Protein AF-F8W148-F1 (afdb_monomer_lite)

InterPro domains:
  IPR001148 Alpha carbonic anhydrase domain [PF00194] (61-187)
  IPR001148 Alpha carbonic anhydrase domain [PS51144] (1-187)
  IPR001148 Alpha carbonic anhydrase domain [SM01057] (23-187)
  IPR018338 Carbonic anhydrase, alpha-class, conserved site [PS00162] (92-108)
  IPR023561 Carbonic anhydrase, alpha-class [PTHR18952] (64-187)
  IPR036398 Alpha carbonic anhydrase domain superfamily [G3DSA:3.10.200.10] (20-56)
  IPR036398 Alpha carbonic anhydrase domain superfamily [G3DSA:3.10.200.10] (57-187)
  IPR036398 Alpha carbonic anhydrase domain superfamily [SSF51069] (22-187)

Foldseek 3Di:
DDDDDDDDDDDDDDDPPPPPPDADCPDDCRHLVNCCVVPVVSVDPFAQFDDDPDDKDADDQVDWDADPVRWIWGWGIKDKWADDPDDDCATDRDDDPNDHHGMKMKTKTFTPVDPDLVVLQVDQRGIDIDMAGDHDDPDPDLPLCVQVVVCVVQVVDPPTDDDRDPRDVVSVHDPDPPDDDDDRHHD

Radius of gyration: 21.07 Å; chains: 1; bounding box: 42×56×57 Å

pLDDT: mean 75.91, std 20.53, range [26.34, 97.94]

Secondary structure (DSSP, 8-state):
------------------------SSSSTTSGGGHHHH-GGGGSSS---------PEEPPTT-EEE-TTS-EEEEEEEEEEE--SSS-----SSEETTEEPSEEEEEEEEETTSS-HHHHTTSTTSEEEEEEEE---SSS--HHHHHHHHHHTT--STT------S--SGGGS-S-TTS--------

Organism: Homo sapiens (NCBI:txid9606)

Sequence (187 aa):
MRALVLLLSLFLLGGQAQHVSDWTYSEGALDEAHWPQHYPACGGQRQSPINLQRTKISLPSTMRMTVADGTVYIAQQMHFHWGGASSEISGSEHTVDGIRHVIEIHIVHYNSKYKSYDIAQDAPDGLAVLAAFVEVKNYPENTYYSNFISHLANIKYPGQRTTLTGLDVQDMLPRNLQHYYTYHGSL

Structure (mmCIF, N/CA/C/O backbone):
data_AF-F8W148-F1
#
_entry.id   AF-F8W148-F1
#
loop_
_atom_site.group_PDB
_atom_site.id
_atom_site.type_symbol
_atom_site.label_atom_id
_atom_site.label_alt_id
_atom_site.label_comp_id
_atom_site.label_asym_id
_atom_site.label_entity_id
_atom_site.label_seq_id
_atom_site.pdbx_PDB_ins_code
_atom_site.Cartn_x
_atom_site.Cartn_y
_atom_site.Cartn_z
_atom_site.occupancy
_atom_site.B_iso_or_equiv
_atom_site.auth_seq_id
_atom_site.auth_comp_id
_atom_site.auth_asym_id
_atom_site.auth_atom_id
_atom_site.pdbx_PDB_model_num
ATOM 1 N N . MET A 1 1 ? -15.584 -38.293 32.584 1.00 42.06 1 MET A N 1
ATOM 2 C CA . MET A 1 1 ? -15.135 -39.383 33.482 1.00 42.06 1 MET A CA 1
ATOM 3 C C . MET A 1 1 ? -14.247 -40.335 32.697 1.00 42.06 1 MET A C 1
ATOM 5 O O . MET A 1 1 ? -14.623 -40.659 31.578 1.00 42.06 1 MET A O 1
ATOM 9 N N . ARG A 1 2 ? -13.160 -40.800 33.346 1.00 28.61 2 ARG A N 1
ATOM 10 C CA . ARG A 1 2 ? -12.031 -41.644 32.877 1.00 28.61 2 ARG A CA 1
ATOM 11 C C . ARG A 1 2 ? -10.948 -40.859 32.118 1.00 28.61 2 ARG A C 1
ATOM 13 O O . ARG A 1 2 ? -11.287 -40.155 31.186 1.00 28.61 2 ARG A O 1
ATOM 20 N N . ALA A 1 3 ? -9.655 -40.926 32.422 1.00 27.86 3 ALA A N 1
ATOM 21 C CA . ALA A 1 3 ? -8.890 -41.397 33.578 1.00 27.86 3 ALA A CA 1
ATOM 22 C C . ALA A 1 3 ? -7.501 -40.722 33.491 1.00 27.86 3 ALA A C 1
ATOM 24 O O . ALA A 1 3 ? -7.017 -40.438 32.399 1.00 27.86 3 ALA A O 1
ATOM 25 N N . LEU A 1 4 ? -6.902 -40.443 34.646 1.00 29.77 4 LEU A N 1
ATOM 26 C CA . LEU A 1 4 ? -5.598 -39.808 34.840 1.00 29.77 4 LEU A CA 1
ATOM 27 C C . LEU A 1 4 ? -4.475 -40.853 34.688 1.00 29.77 4 LEU A C 1
ATOM 29 O O . LEU A 1 4 ? -4.556 -41.897 35.330 1.00 29.77 4 LEU A O 1
ATOM 33 N N . VAL A 1 5 ? -3.407 -40.550 33.941 1.00 30.11 5 VAL A N 1
ATOM 34 C CA . VAL A 1 5 ? -2.069 -41.125 34.181 1.00 30.11 5 VAL A CA 1
ATOM 35 C C . VAL A 1 5 ? -1.047 -39.994 34.095 1.00 30.11 5 VAL A C 1
ATOM 37 O O . VAL A 1 5 ? -0.781 -39.448 33.029 1.00 30.11 5 VAL A O 1
ATOM 40 N N . LEU A 1 6 ? -0.516 -39.634 35.261 1.00 26.34 6 LEU A N 1
ATOM 41 C CA . LEU A 1 6 ? 0.664 -38.798 35.444 1.00 26.34 6 LEU A CA 1
ATOM 42 C C . LEU A 1 6 ? 1.890 -39.713 35.466 1.00 26.34 6 LEU A C 1
ATOM 44 O O . LEU A 1 6 ? 1.947 -40.643 36.269 1.00 26.34 6 LEU A O 1
ATOM 48 N N . LEU A 1 7 ? 2.882 -39.410 34.636 1.00 27.80 7 LEU A N 1
ATOM 49 C CA . LEU A 1 7 ? 4.244 -39.908 34.796 1.00 27.80 7 LEU A CA 1
ATOM 50 C C . LEU A 1 7 ? 5.188 -38.722 34.588 1.00 27.80 7 LEU A C 1
ATOM 52 O O . LEU A 1 7 ? 5.426 -38.271 33.472 1.00 27.80 7 LEU A O 1
ATOM 56 N N . LEU A 1 8 ? 5.640 -38.166 35.714 1.00 28.64 8 LEU A N 1
ATOM 57 C CA . LEU A 1 8 ? 6.697 -37.166 35.788 1.00 28.64 8 LEU A CA 1
ATOM 58 C C . LEU A 1 8 ? 8.039 -37.883 35.593 1.00 28.64 8 LEU A C 1
ATOM 60 O O . LEU A 1 8 ? 8.431 -38.694 36.431 1.00 28.64 8 LEU A O 1
ATOM 64 N N . SER A 1 9 ? 8.775 -37.535 34.544 1.00 30.69 9 SER A N 1
ATOM 65 C CA . SER A 1 9 ? 10.222 -37.743 34.476 1.00 30.69 9 SER A CA 1
ATOM 66 C C . SER A 1 9 ? 10.882 -36.384 34.284 1.00 30.69 9 SER A C 1
ATOM 68 O O . SER A 1 9 ? 10.798 -35.775 33.219 1.00 30.69 9 SER A O 1
ATOM 70 N N . LEU A 1 10 ? 11.481 -35.894 35.367 1.00 30.72 10 LEU A N 1
ATOM 71 C CA . LEU A 1 10 ? 12.223 -34.646 35.439 1.00 30.72 10 LEU A CA 1
ATOM 72 C C . LEU A 1 10 ? 13.591 -34.851 34.767 1.00 30.72 10 LEU A C 1
ATOM 74 O O . LEU A 1 10 ? 14.498 -35.415 35.372 1.00 30.72 10 LEU A O 1
ATOM 78 N N . PHE A 1 11 ? 13.745 -34.387 33.529 1.00 32.94 11 PHE A N 1
ATOM 79 C CA . PHE A 1 11 ? 15.058 -34.091 32.959 1.00 32.94 11 PHE A CA 1
ATOM 80 C C . PHE A 1 11 ? 15.146 -32.584 32.729 1.00 32.94 11 PHE A C 1
ATOM 82 O O . PHE A 1 11 ? 14.527 -32.030 31.824 1.00 32.94 11 PHE A O 1
ATOM 89 N N . LEU A 1 12 ? 15.906 -31.920 33.600 1.00 38.16 12 LEU A N 1
ATOM 90 C CA . LEU A 1 12 ? 16.404 -30.567 33.388 1.00 38.16 12 LEU A CA 1
ATOM 91 C C . LEU A 1 12 ? 17.490 -30.629 32.310 1.00 38.16 12 LEU A C 1
ATOM 93 O O . LEU A 1 12 ? 18.648 -30.917 32.602 1.00 38.16 12 LEU A O 1
ATOM 97 N N . LEU A 1 13 ? 17.112 -30.345 31.070 1.00 34.97 13 LEU A N 1
ATOM 98 C CA . LEU A 1 13 ? 18.027 -29.860 30.046 1.00 34.97 13 LEU A CA 1
ATOM 99 C C . LEU A 1 13 ? 17.422 -28.567 29.513 1.00 34.97 13 LEU A C 1
ATOM 101 O O . LEU A 1 13 ? 16.267 -28.541 29.095 1.00 34.97 13 LEU A O 1
ATOM 105 N N . GLY A 1 14 ? 18.182 -27.480 29.638 1.00 35.97 14 GLY A N 1
ATOM 106 C CA . GLY A 1 14 ? 17.761 -26.142 29.253 1.00 35.97 14 GLY A CA 1
ATOM 107 C C . GLY A 1 14 ? 17.324 -26.109 27.795 1.00 35.97 14 GLY A C 1
ATOM 108 O O . GLY A 1 14 ? 18.155 -26.101 26.892 1.00 35.97 14 GLY A O 1
ATOM 109 N N . GLY A 1 15 ? 16.013 -26.067 27.576 1.00 28.98 15 GLY A N 1
ATOM 110 C CA . GLY A 1 15 ? 15.445 -25.691 26.297 1.00 28.98 15 GLY A CA 1
ATOM 111 C C . GLY A 1 15 ? 15.586 -24.186 26.149 1.00 28.98 15 GLY A C 1
ATOM 112 O O . GLY A 1 15 ? 14.789 -23.430 26.702 1.00 28.98 15 GLY A O 1
ATOM 113 N N . GLN A 1 16 ? 16.587 -23.737 25.394 1.00 34.34 16 GLN A N 1
ATOM 114 C CA . GLN A 1 16 ? 16.391 -22.497 24.658 1.00 34.34 16 GLN A CA 1
ATOM 115 C C . GLN A 1 16 ? 15.167 -22.735 23.774 1.00 34.34 16 GLN A C 1
ATOM 117 O O . GLN A 1 16 ? 15.174 -23.635 22.936 1.00 34.34 16 GLN A O 1
ATOM 122 N N . ALA A 1 17 ? 14.098 -21.973 23.999 1.00 34.06 17 ALA A N 1
ATOM 123 C CA . ALA A 1 17 ? 13.011 -21.874 23.045 1.00 34.06 17 ALA A CA 1
ATOM 124 C C . ALA A 1 17 ? 13.599 -21.278 21.761 1.00 34.06 17 ALA A C 1
ATOM 126 O O . ALA A 1 17 ? 13.673 -20.061 21.601 1.00 34.06 17 ALA A O 1
ATOM 127 N N . GLN A 1 18 ? 14.092 -22.134 20.867 1.00 35.78 18 GLN A N 1
ATOM 128 C CA . GLN A 1 18 ? 14.292 -21.751 19.484 1.00 35.78 18 GLN A CA 1
ATOM 129 C C . GLN A 1 18 ? 12.898 -21.570 18.906 1.00 35.78 18 GLN A C 1
ATOM 131 O O . GLN A 1 18 ? 12.196 -22.522 18.572 1.00 35.78 18 GLN A O 1
ATOM 136 N N . HIS A 1 19 ? 12.483 -20.313 18.855 1.00 39.44 19 HIS A N 1
ATOM 137 C CA . HIS A 1 19 ? 11.424 -19.864 17.979 1.00 39.44 19 HIS A CA 1
ATOM 138 C C . HIS A 1 19 ? 11.938 -20.088 16.547 1.00 39.44 19 HIS A C 1
ATOM 140 O O . HIS A 1 19 ? 12.584 -19.216 15.973 1.00 39.44 19 HIS A O 1
ATOM 146 N N . VAL A 1 20 ? 11.775 -21.302 16.012 1.00 44.47 20 VAL A N 1
ATOM 147 C CA . VAL A 1 20 ? 12.146 -21.616 14.626 1.00 44.47 20 VAL A CA 1
ATOM 148 C C . VAL A 1 20 ? 11.041 -21.056 13.742 1.00 44.47 20 VAL A C 1
ATOM 150 O O . VAL A 1 20 ? 10.085 -21.736 13.388 1.00 44.47 20 VAL A O 1
ATOM 153 N N . SER A 1 21 ? 11.134 -19.761 13.477 1.00 54.44 21 SER A N 1
ATOM 154 C CA . SER A 1 21 ? 10.299 -19.048 12.519 1.00 54.44 21 SER A CA 1
ATOM 155 C C . SER A 1 21 ? 11.190 -18.556 11.388 1.00 54.44 21 SER A C 1
ATOM 157 O O . SER A 1 21 ? 11.398 -17.352 11.254 1.00 54.44 21 SER A O 1
ATOM 159 N N . ASP A 1 22 ? 11.732 -19.498 10.618 1.00 68.81 22 ASP A N 1
ATOM 160 C CA . ASP A 1 22 ? 12.490 -19.207 9.408 1.00 68.81 22 ASP A CA 1
ATOM 161 C C . ASP A 1 22 ? 11.749 -19.808 8.211 1.00 68.81 22 ASP A C 1
ATOM 163 O O . ASP A 1 22 ? 11.491 -21.005 8.150 1.00 68.81 22 ASP A O 1
ATOM 167 N N . TRP A 1 23 ? 11.372 -18.944 7.277 1.00 66.25 23 TRP A N 1
ATOM 168 C CA . TRP A 1 23 ? 10.908 -19.285 5.934 1.00 66.25 23 TRP A CA 1
ATOM 169 C C . TRP A 1 23 ? 11.902 -18.678 4.940 1.00 66.25 23 TRP A C 1
ATOM 171 O O . TRP A 1 23 ? 12.582 -17.697 5.262 1.00 66.25 23 TRP A O 1
ATOM 181 N N . THR A 1 24 ? 12.012 -19.240 3.738 1.00 58.59 24 THR A N 1
ATOM 182 C CA . THR A 1 24 ? 12.931 -18.743 2.704 1.00 58.59 24 THR A CA 1
ATOM 183 C C . THR A 1 24 ? 12.313 -18.830 1.309 1.00 58.59 24 THR A C 1
ATOM 185 O O . THR A 1 24 ? 11.362 -19.571 1.093 1.00 58.59 24 THR A O 1
ATOM 188 N N . TYR A 1 25 ? 12.864 -18.061 0.370 1.00 51.50 25 TYR A N 1
ATOM 189 C CA . TYR A 1 25 ? 12.597 -18.198 -1.070 1.00 51.50 25 TYR A CA 1
ATOM 190 C C . TYR A 1 25 ? 13.652 -19.028 -1.792 1.00 51.50 25 TYR A C 1
ATOM 192 O O . TYR A 1 25 ? 13.489 -19.366 -2.959 1.00 51.50 25 TYR A O 1
ATOM 200 N N . SER A 1 26 ? 14.766 -19.314 -1.126 1.00 59.81 26 SER A N 1
ATOM 201 C CA . SER A 1 26 ? 15.785 -20.201 -1.669 1.00 59.81 26 SER A CA 1
ATOM 202 C C . SER A 1 26 ? 15.300 -21.642 -1.561 1.00 59.81 26 SER A C 1
ATOM 204 O O . SER A 1 26 ? 14.797 -22.016 -0.505 1.00 59.81 26 SER A O 1
ATOM 206 N N . GLU A 1 27 ? 15.503 -22.442 -2.609 1.00 61.25 27 GLU A N 1
ATOM 207 C CA . GLU A 1 27 ? 15.163 -23.872 -2.614 1.00 61.25 27 GLU A CA 1
ATOM 208 C C . GLU A 1 27 ? 15.654 -24.584 -1.342 1.00 61.25 27 GLU A C 1
ATOM 210 O O . GLU A 1 27 ? 16.795 -24.396 -0.896 1.00 61.25 27 GLU A O 1
ATOM 215 N N . GLY A 1 28 ? 14.788 -25.413 -0.753 1.00 71.38 28 GLY A N 1
ATOM 216 C CA . GLY A 1 28 ? 15.098 -26.167 0.456 1.00 71.38 28 GLY A CA 1
ATOM 217 C C . GLY A 1 28 ? 13.879 -26.482 1.320 1.00 71.38 28 GLY A C 1
ATOM 218 O O . GLY A 1 28 ? 12.742 -26.183 0.990 1.00 71.38 28 GLY A O 1
ATOM 219 N N . ALA A 1 29 ? 14.119 -27.063 2.495 1.00 70.88 29 ALA A N 1
ATOM 220 C CA . ALA A 1 29 ? 13.059 -27.544 3.392 1.00 70.88 29 ALA A CA 1
ATOM 221 C C . ALA A 1 29 ? 12.099 -26.458 3.929 1.00 70.88 29 ALA A C 1
ATOM 223 O O . ALA A 1 29 ? 11.115 -26.785 4.582 1.00 70.88 29 ALA A O 1
ATOM 224 N N . LEU A 1 30 ? 12.401 -25.179 3.696 1.00 72.62 30 LEU A N 1
ATOM 225 C CA . LEU A 1 30 ? 11.629 -24.020 4.151 1.00 72.62 30 LEU A CA 1
ATOM 226 C C . LEU A 1 30 ? 11.226 -23.110 2.973 1.00 72.62 30 LEU A C 1
ATOM 228 O O . LEU A 1 30 ? 10.894 -21.939 3.189 1.00 72.62 30 LEU A O 1
ATOM 232 N N . ASP A 1 31 ? 11.313 -23.626 1.742 1.00 66.38 31 ASP A N 1
ATOM 233 C CA . ASP A 1 31 ? 10.932 -22.921 0.518 1.00 66.38 31 ASP A CA 1
ATOM 234 C C . ASP A 1 31 ? 9.409 -22.874 0.309 1.00 66.38 31 ASP A C 1
ATOM 236 O O . ASP A 1 31 ? 8.636 -23.495 1.045 1.00 66.38 31 ASP A O 1
ATOM 240 N N . GLU A 1 32 ? 8.985 -22.129 -0.712 1.00 62.19 32 GLU A N 1
ATOM 241 C CA . GLU A 1 32 ? 7.580 -21.912 -1.076 1.00 62.19 32 GLU A CA 1
ATOM 242 C C . GLU A 1 32 ? 6.770 -23.211 -1.191 1.00 62.19 32 GLU A C 1
ATOM 244 O O . GLU A 1 32 ? 5.643 -23.287 -0.696 1.00 62.19 32 GLU A O 1
ATOM 249 N N . ALA A 1 33 ? 7.343 -24.261 -1.786 1.00 72.00 33 ALA A N 1
ATOM 250 C CA . ALA A 1 33 ? 6.641 -25.525 -1.986 1.00 72.00 33 ALA A CA 1
ATOM 251 C C . ALA A 1 33 ? 6.344 -26.244 -0.655 1.00 72.00 33 ALA A C 1
ATOM 253 O O . ALA A 1 33 ? 5.431 -27.074 -0.581 1.00 72.00 33 ALA A O 1
ATOM 254 N N . HIS A 1 34 ? 7.089 -25.915 0.404 1.00 76.25 34 HIS A N 1
ATOM 255 C CA . HIS A 1 34 ? 6.991 -26.544 1.719 1.00 76.25 34 HIS A CA 1
ATOM 256 C C . HIS A 1 34 ? 6.256 -25.684 2.758 1.00 76.25 34 HIS A C 1
ATOM 258 O O . HIS A 1 34 ? 5.891 -26.202 3.816 1.00 76.25 34 HIS A O 1
ATOM 264 N N . TRP A 1 35 ? 5.942 -24.414 2.473 1.00 74.06 35 TRP A N 1
ATOM 265 C CA . TRP A 1 35 ? 5.198 -23.553 3.406 1.00 74.06 35 TRP A CA 1
ATOM 266 C C . TRP A 1 35 ? 3.869 -24.142 3.890 1.00 74.06 35 TRP A C 1
ATOM 268 O O . TRP A 1 35 ? 3.622 -24.059 5.094 1.00 74.06 35 TRP A O 1
ATOM 278 N N . PRO A 1 36 ? 3.049 -24.819 3.059 1.00 73.69 36 PRO A N 1
ATOM 279 C CA . PRO A 1 36 ? 1.813 -25.447 3.531 1.00 73.69 36 PRO A CA 1
ATOM 280 C C . PRO A 1 36 ? 2.014 -26.506 4.626 1.00 73.69 36 PRO A C 1
ATOM 282 O O . PRO A 1 36 ? 1.080 -26.800 5.371 1.00 73.69 36 PRO A O 1
ATOM 285 N N . GLN A 1 37 ? 3.219 -27.075 4.747 1.00 77.00 37 GLN A N 1
ATOM 286 C CA . GLN A 1 37 ? 3.550 -28.084 5.762 1.00 77.00 37 GLN A CA 1
ATOM 287 C C . GLN A 1 37 ? 3.691 -27.466 7.160 1.00 77.00 37 GLN A C 1
ATOM 289 O O . GLN A 1 37 ? 3.448 -28.140 8.161 1.00 77.00 37 GLN A O 1
ATOM 294 N N . HIS A 1 38 ? 4.039 -26.179 7.227 1.00 68.06 38 HIS A N 1
ATOM 295 C CA . HIS A 1 38 ? 4.238 -25.430 8.471 1.00 68.06 38 HIS A CA 1
ATOM 296 C C . HIS A 1 38 ? 3.154 -24.366 8.710 1.00 68.06 38 HIS A C 1
ATOM 298 O O . HIS A 1 38 ? 2.829 -24.064 9.858 1.00 68.06 38 HIS A O 1
ATOM 304 N N . TYR A 1 39 ? 2.549 -23.851 7.638 1.00 67.44 39 TYR A N 1
ATOM 305 C CA . TYR A 1 39 ? 1.512 -22.824 7.625 1.00 67.44 39 TYR A CA 1
ATOM 306 C C . TYR A 1 39 ? 0.360 -23.282 6.714 1.00 67.44 39 TYR A C 1
ATOM 308 O O . TYR A 1 39 ? 0.330 -22.931 5.537 1.00 67.44 39 TYR A O 1
ATOM 316 N N . PRO A 1 40 ? -0.619 -24.058 7.221 1.00 72.31 40 PRO A N 1
ATOM 317 C CA . PRO A 1 40 ? -1.681 -24.643 6.392 1.00 72.31 40 PRO A CA 1
ATOM 318 C C . PRO A 1 40 ? -2.492 -23.621 5.579 1.00 72.31 40 PRO A C 1
ATOM 320 O O . PRO A 1 40 ? -3.012 -23.952 4.516 1.00 72.31 40 PRO A O 1
ATOM 323 N N . ALA A 1 41 ? -2.570 -22.371 6.053 1.00 61.72 41 ALA A N 1
ATOM 324 C CA . ALA A 1 41 ? -3.188 -21.262 5.330 1.00 61.72 41 ALA A CA 1
ATOM 325 C C . ALA A 1 41 ? -2.486 -20.954 3.992 1.00 61.72 41 ALA A C 1
ATOM 327 O O . ALA A 1 41 ? -3.173 -20.609 3.036 1.00 61.72 41 ALA A O 1
ATOM 328 N N . CYS A 1 42 ? -1.165 -21.169 3.902 1.00 59.09 42 CYS A N 1
ATOM 329 C CA . CYS A 1 42 ? -0.356 -20.975 2.694 1.00 59.09 42 CYS A CA 1
ATOM 330 C C . CYS A 1 42 ? -0.690 -21.968 1.562 1.00 59.09 42 CYS A C 1
ATOM 332 O O . CYS A 1 42 ? -0.355 -21.738 0.408 1.00 59.09 42 CYS A O 1
ATOM 334 N N . GLY A 1 43 ? -1.354 -23.089 1.875 1.00 63.31 43 GLY A N 1
ATOM 335 C CA . GLY A 1 43 ? -1.829 -24.077 0.892 1.00 63.31 43 GLY A CA 1
ATOM 336 C C . GLY A 1 43 ? -3.286 -23.876 0.459 1.00 63.31 43 GLY A C 1
ATOM 337 O O . GLY A 1 43 ? -3.897 -24.790 -0.101 1.00 63.31 43 GLY A O 1
ATOM 338 N N . GLY A 1 44 ? -3.888 -22.732 0.794 1.00 64.69 44 GLY A N 1
ATOM 339 C CA . GLY A 1 44 ? -5.289 -22.439 0.511 1.00 64.69 44 GLY A CA 1
ATOM 340 C C . GLY A 1 44 ? -5.601 -22.274 -0.982 1.00 64.69 44 GLY A C 1
ATOM 341 O O . GLY A 1 44 ? -4.735 -22.045 -1.813 1.00 64.69 44 GLY A O 1
ATOM 342 N N . GLN A 1 45 ? -6.889 -22.328 -1.334 1.00 46.12 45 GLN A N 1
ATOM 343 C CA . GLN A 1 45 ? -7.373 -22.110 -2.712 1.00 46.12 45 GLN A CA 1
ATOM 344 C C . GLN A 1 45 ? -7.507 -20.620 -3.090 1.00 46.12 45 GLN A C 1
ATOM 346 O O . GLN A 1 45 ? -7.996 -20.284 -4.164 1.00 46.12 45 GLN A O 1
ATOM 351 N N . ARG A 1 46 ? -7.152 -19.715 -2.173 1.00 50.44 46 ARG A N 1
ATOM 352 C CA . ARG A 1 46 ? -7.255 -18.258 -2.320 1.00 50.44 46 ARG A CA 1
ATOM 353 C C . ARG A 1 46 ? -5.971 -17.648 -1.779 1.00 50.44 46 ARG A C 1
ATOM 355 O O . ARG A 1 46 ? -5.953 -17.198 -0.640 1.00 50.44 46 ARG A O 1
ATOM 362 N N . GLN A 1 47 ? -4.891 -17.773 -2.538 1.00 51.66 47 GLN A N 1
ATOM 363 C CA . GLN A 1 47 ? -3.578 -17.245 -2.181 1.00 51.66 47 GLN A CA 1
ATOM 364 C C . GLN A 1 47 ? -3.236 -16.098 -3.122 1.00 51.66 47 GLN A C 1
ATOM 366 O O . GLN A 1 47 ? -3.352 -16.244 -4.340 1.00 51.66 47 GLN A O 1
ATOM 371 N N . SER A 1 48 ? -2.872 -14.963 -2.543 1.00 49.09 48 SER A N 1
ATOM 372 C CA . SER A 1 48 ? -2.275 -13.837 -3.246 1.00 49.09 48 SER A CA 1
ATOM 373 C C . SER A 1 48 ? -0.751 -13.877 -3.020 1.00 49.09 48 SER A C 1
ATOM 375 O O . SER A 1 48 ? -0.289 -14.538 -2.093 1.00 49.09 48 SER A O 1
ATOM 377 N N . PRO A 1 49 ? 0.014 -13.329 -3.970 1.00 45.53 49 PRO A N 1
ATOM 378 C CA . PRO A 1 49 ? 1.326 -13.847 -4.386 1.00 45.53 49 PRO A CA 1
ATOM 379 C C . PRO A 1 49 ? 2.478 -13.524 -3.420 1.00 45.53 49 PRO A C 1
ATOM 381 O O . PRO A 1 49 ? 2.282 -12.851 -2.417 1.00 45.53 49 PRO A O 1
ATOM 384 N N . ILE A 1 50 ? 3.673 -14.068 -3.701 1.00 40.12 50 ILE A N 1
ATOM 385 C CA . ILE A 1 50 ? 4.833 -13.972 -2.807 1.00 40.12 50 ILE A CA 1
ATOM 386 C C . ILE A 1 50 ? 6.135 -13.553 -3.529 1.00 40.12 50 ILE A C 1
ATOM 388 O O . ILE A 1 50 ? 6.590 -14.202 -4.466 1.00 40.12 50 ILE A O 1
ATOM 392 N N . ASN A 1 51 ? 6.784 -12.492 -3.028 1.00 35.53 51 ASN A N 1
ATOM 393 C CA . ASN A 1 51 ? 8.244 -12.261 -3.008 1.00 35.53 51 ASN A CA 1
ATOM 394 C C . ASN A 1 51 ? 8.594 -11.175 -1.963 1.00 35.53 51 ASN A C 1
ATOM 396 O O . ASN A 1 51 ? 8.246 -10.009 -2.141 1.00 35.53 51 ASN A O 1
ATOM 400 N N . LEU A 1 52 ? 9.308 -11.524 -0.883 1.00 35.09 52 LEU A N 1
ATOM 401 C CA . LEU A 1 52 ? 9.719 -10.613 0.194 1.00 35.09 52 LEU A CA 1
ATOM 402 C C . LEU A 1 52 ? 11.238 -10.391 0.185 1.00 35.09 52 LEU A C 1
ATOM 404 O O . LEU A 1 52 ? 12.005 -11.196 0.717 1.00 35.09 52 LEU A O 1
ATOM 408 N N . GLN A 1 53 ? 11.654 -9.198 -0.242 1.00 31.45 53 GLN A N 1
ATOM 409 C CA . GLN A 1 53 ? 12.851 -8.545 0.294 1.00 31.45 53 GLN A CA 1
ATOM 410 C C . GLN A 1 53 ? 12.428 -7.299 1.081 1.00 31.45 53 GLN A C 1
ATOM 412 O O . GLN A 1 53 ? 11.865 -6.344 0.557 1.00 31.45 53 GLN A O 1
ATOM 417 N N . ARG A 1 54 ? 12.608 -7.377 2.406 1.00 48.59 54 ARG A N 1
ATOM 418 C CA . ARG A 1 54 ? 11.880 -6.571 3.394 1.00 48.59 54 ARG A CA 1
ATOM 419 C C . ARG A 1 54 ? 12.399 -5.131 3.492 1.00 48.59 54 ARG A C 1
ATOM 421 O O . ARG A 1 54 ? 13.325 -4.859 4.252 1.00 48.59 54 ARG A O 1
ATOM 428 N N . THR A 1 55 ? 11.676 -4.200 2.877 1.00 57.34 55 THR A N 1
ATOM 429 C CA . THR A 1 55 ? 11.579 -2.798 3.316 1.00 57.34 55 THR A CA 1
ATOM 430 C C . THR A 1 55 ? 10.119 -2.477 3.637 1.00 57.34 55 THR A C 1
ATOM 432 O O . THR A 1 55 ? 9.349 -1.999 2.812 1.00 57.34 55 THR A O 1
ATOM 435 N N . LYS A 1 56 ? 9.711 -2.791 4.871 1.00 74.81 56 LYS A N 1
ATOM 436 C CA . LYS A 1 56 ? 8.384 -2.431 5.383 1.00 74.81 56 LYS A CA 1
ATOM 437 C C . LYS A 1 56 ? 8.434 -1.028 5.974 1.00 74.81 56 LYS A C 1
ATOM 439 O O . LYS A 1 56 ? 9.236 -0.770 6.873 1.00 74.81 56 LYS A O 1
ATOM 444 N N . ILE A 1 57 ? 7.567 -0.147 5.494 1.00 81.25 57 ILE A N 1
ATOM 445 C CA . ILE A 1 57 ? 7.354 1.183 6.063 1.00 81.25 57 ILE A CA 1
ATOM 446 C C . ILE A 1 57 ? 6.179 1.089 7.026 1.00 81.25 57 ILE A C 1
ATOM 448 O O . ILE A 1 57 ? 5.066 0.780 6.609 1.00 81.25 57 ILE A O 1
ATOM 452 N N . SER A 1 58 ? 6.415 1.369 8.306 1.00 89.25 58 SER A N 1
ATOM 453 C CA . SER A 1 58 ? 5.335 1.538 9.281 1.00 89.25 58 SER A CA 1
ATOM 454 C C . SER A 1 58 ? 4.622 2.863 9.033 1.00 89.25 58 SER A C 1
ATOM 456 O O . SER A 1 58 ? 5.270 3.908 8.959 1.00 89.25 58 SER A O 1
ATOM 458 N N . LEU A 1 59 ? 3.296 2.822 8.923 1.00 90.25 59 LEU A N 1
ATOM 459 C CA . LEU A 1 59 ? 2.475 3.999 8.649 1.00 90.25 59 LEU A CA 1
ATOM 460 C C . LEU A 1 59 ? 1.822 4.535 9.933 1.00 90.25 59 LEU A C 1
ATOM 462 O O . LEU A 1 59 ? 1.583 3.774 10.874 1.00 90.25 59 LEU A O 1
ATOM 466 N N . PRO A 1 60 ? 1.545 5.849 10.014 1.00 88.94 60 PRO A N 1
ATOM 467 C CA . PRO A 1 60 ? 0.881 6.427 11.173 1.00 88.94 60 PRO A CA 1
ATOM 468 C C . PRO A 1 60 ? -0.585 5.979 11.251 1.00 88.94 60 PRO A C 1
ATOM 470 O O . PRO A 1 60 ? -1.287 5.924 10.244 1.00 88.94 60 PRO A O 1
ATOM 473 N N . SER A 1 61 ? -1.093 5.768 12.468 1.00 89.06 61 SER A N 1
ATOM 474 C CA . SER A 1 61 ? -2.484 5.344 12.722 1.00 89.06 61 SER A CA 1
ATOM 475 C C . SER A 1 61 ? -3.553 6.378 12.335 1.00 89.06 61 SER A C 1
ATOM 477 O O . SER A 1 61 ? -4.752 6.088 12.365 1.00 89.06 61 SER A O 1
ATOM 479 N N . THR A 1 62 ? -3.136 7.595 11.981 1.00 91.94 62 THR A N 1
ATOM 480 C CA . THR A 1 62 ? -4.001 8.650 11.440 1.00 91.94 62 THR A CA 1
ATOM 481 C C . THR A 1 62 ? -4.364 8.422 9.973 1.00 91.94 62 THR A C 1
ATOM 483 O O . THR A 1 62 ? -5.356 8.982 9.510 1.00 91.94 62 THR A O 1
ATOM 486 N N . MET A 1 63 ? -3.604 7.600 9.244 1.00 93.44 63 MET A N 1
ATOM 487 C CA . MET A 1 63 ? -3.860 7.284 7.841 1.00 93.44 63 MET A CA 1
ATOM 488 C C . MET A 1 63 ? -4.953 6.217 7.721 1.00 93.44 63 MET A C 1
ATOM 490 O O . MET A 1 63 ? -4.884 5.160 8.354 1.00 93.44 63 MET A O 1
ATOM 494 N N . ARG A 1 64 ? -5.989 6.512 6.931 1.00 94.50 64 ARG A N 1
ATOM 495 C CA . ARG A 1 64 ? -7.213 5.707 6.848 1.00 94.50 64 ARG A CA 1
ATOM 496 C C . ARG A 1 64 ? -7.729 5.606 5.420 1.00 94.50 64 ARG A C 1
ATOM 498 O O . ARG A 1 64 ? -7.614 6.557 4.652 1.00 94.50 64 ARG A O 1
ATOM 505 N N . MET A 1 65 ? -8.368 4.482 5.129 1.00 92.06 65 MET A N 1
ATOM 506 C CA . MET A 1 65 ? -9.147 4.232 3.922 1.00 92.06 65 MET A CA 1
ATOM 507 C C . MET A 1 65 ? -10.593 3.955 4.331 1.00 92.06 65 MET A C 1
ATOM 509 O O . MET A 1 65 ? -10.834 3.165 5.242 1.00 92.06 65 MET A O 1
ATOM 513 N N . THR A 1 66 ? -11.551 4.577 3.652 1.00 92.75 66 THR A N 1
ATOM 514 C CA . THR A 1 66 ? -12.977 4.292 3.840 1.00 92.75 66 THR A CA 1
ATOM 515 C C . THR A 1 66 ? -13.511 3.676 2.560 1.00 92.75 66 THR A C 1
ATOM 517 O O . THR A 1 66 ? -13.395 4.282 1.494 1.00 92.75 66 THR A O 1
ATOM 520 N N . VAL A 1 67 ? -14.067 2.472 2.654 1.00 89.19 67 VAL A N 1
ATOM 521 C CA . VAL A 1 67 ? -14.686 1.792 1.508 1.00 89.19 67 VAL A CA 1
ATOM 522 C C . VAL A 1 67 ? -16.147 2.229 1.339 1.00 89.19 67 VAL A C 1
ATOM 524 O O . VAL A 1 67 ? -16.704 2.920 2.191 1.00 89.19 67 VAL A O 1
ATOM 527 N N . ALA A 1 68 ? -16.769 1.864 0.215 1.00 87.69 68 ALA A N 1
ATOM 528 C CA . ALA A 1 68 ? -18.069 2.397 -0.207 1.00 87.69 68 ALA A CA 1
ATOM 529 C C . ALA A 1 68 ? -19.219 2.180 0.798 1.00 87.69 68 ALA A C 1
ATOM 531 O O . ALA A 1 68 ? -20.142 2.989 0.845 1.00 87.69 68 ALA A O 1
ATOM 532 N N . ASP A 1 69 ? -19.163 1.123 1.610 1.00 91.06 69 ASP A N 1
ATOM 533 C CA . ASP A 1 69 ? -20.166 0.834 2.645 1.00 91.06 69 ASP A CA 1
ATOM 534 C C . ASP A 1 69 ? -19.961 1.628 3.953 1.00 91.06 69 ASP A C 1
ATOM 536 O O . ASP A 1 69 ? -20.728 1.476 4.903 1.00 91.06 69 ASP A O 1
ATOM 540 N N . GLY A 1 70 ? -18.944 2.495 4.004 1.00 94.56 70 GLY A N 1
ATOM 541 C CA . GLY A 1 70 ? -18.594 3.304 5.169 1.00 94.56 70 GLY A CA 1
ATOM 542 C C . GLY A 1 70 ? -17.630 2.626 6.144 1.00 94.56 70 GLY A C 1
ATOM 543 O O . GLY A 1 70 ? -17.227 3.261 7.121 1.00 94.56 70 GLY A O 1
ATOM 544 N N . THR A 1 71 ? -17.221 1.377 5.897 1.00 96.12 71 THR A N 1
ATOM 545 C CA . THR A 1 71 ? -16.226 0.694 6.731 1.00 96.12 71 THR A CA 1
ATOM 546 C C . THR A 1 71 ? -14.884 1.414 6.648 1.00 96.12 71 THR A C 1
ATOM 548 O O . THR A 1 71 ? -14.378 1.720 5.566 1.00 96.12 71 THR A O 1
ATOM 551 N N . VAL A 1 72 ? -14.295 1.672 7.815 1.00 97.81 72 VAL A N 1
ATOM 552 C CA . VAL A 1 72 ? -13.007 2.354 7.943 1.00 97.81 72 VAL A CA 1
ATOM 553 C C . VAL A 1 72 ? -11.907 1.330 8.198 1.00 97.81 72 VAL A C 1
ATOM 555 O O . VAL A 1 72 ? -12.003 0.483 9.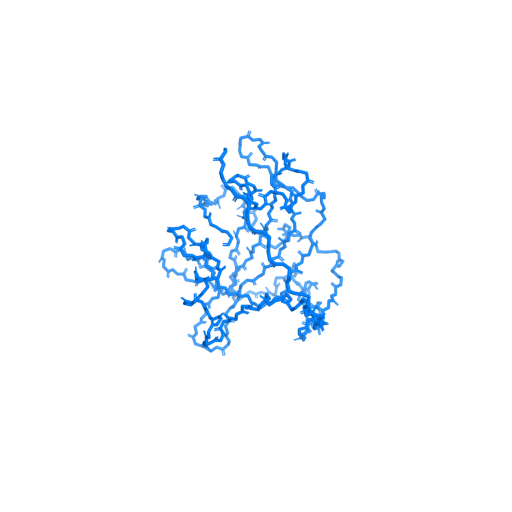084 1.00 97.81 72 VAL A O 1
ATOM 558 N N . TYR A 1 73 ? -10.826 1.451 7.444 1.00 97.56 73 TYR A N 1
ATOM 559 C CA . TYR A 1 73 ? -9.606 0.677 7.589 1.00 97.56 73 TYR A CA 1
ATOM 560 C C . TYR A 1 73 ? -8.444 1.618 7.930 1.00 97.56 73 TYR A C 1
ATOM 562 O O . TYR A 1 73 ? -8.318 2.702 7.362 1.00 97.56 73 TYR A O 1
ATOM 570 N N . ILE A 1 74 ? -7.599 1.224 8.878 1.00 97.75 74 ILE A N 1
ATOM 571 C CA . ILE A 1 74 ? -6.451 1.997 9.365 1.00 97.75 74 ILE A CA 1
ATOM 572 C C . ILE A 1 74 ? -5.183 1.425 8.737 1.00 97.75 74 ILE A C 1
ATOM 574 O O . ILE A 1 74 ? -4.961 0.215 8.798 1.00 97.75 74 ILE A O 1
ATOM 578 N N . ALA A 1 75 ? -4.350 2.277 8.141 1.00 96.19 75 ALA A N 1
ATOM 579 C CA . ALA A 1 75 ? -3.109 1.841 7.512 1.00 96.19 75 ALA A CA 1
ATOM 580 C C . ALA A 1 75 ? -2.104 1.349 8.566 1.00 96.19 75 ALA A C 1
ATOM 582 O O . ALA A 1 75 ? -1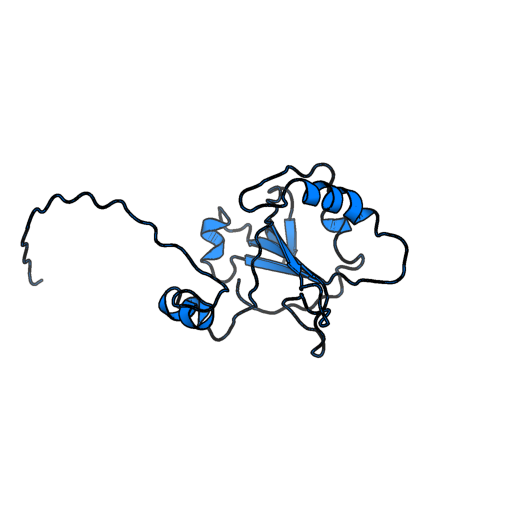.921 1.978 9.609 1.00 96.19 75 ALA A O 1
ATOM 583 N N . GLN A 1 76 ? -1.449 0.223 8.284 1.00 95.06 76 GLN A N 1
ATOM 584 C CA . GLN A 1 76 ? -0.466 -0.402 9.172 1.00 95.06 76 GLN A CA 1
ATOM 585 C C . GLN A 1 76 ? 0.939 -0.366 8.571 1.00 95.06 76 GLN A C 1
ATOM 587 O O . GLN A 1 76 ? 1.895 0.057 9.223 1.00 95.06 76 GLN A O 1
ATOM 592 N N . GLN A 1 77 ? 1.075 -0.850 7.336 1.00 93.81 77 GLN A N 1
ATOM 593 C CA . GLN A 1 77 ? 2.366 -0.985 6.669 1.00 93.81 77 GLN A CA 1
ATOM 594 C C . GLN A 1 77 ? 2.237 -0.750 5.165 1.00 93.81 77 GLN A C 1
ATOM 596 O O . GLN A 1 77 ? 1.225 -1.108 4.566 1.00 93.81 77 GLN A O 1
ATOM 601 N N . MET A 1 78 ? 3.292 -0.212 4.561 1.00 92.69 78 MET A N 1
ATOM 602 C CA . MET A 1 78 ? 3.497 -0.186 3.114 1.00 92.69 78 MET A CA 1
ATOM 603 C C . MET A 1 78 ? 4.744 -0.991 2.753 1.00 92.69 78 MET A C 1
ATOM 605 O O . MET A 1 78 ? 5.735 -0.965 3.488 1.00 92.69 78 MET A O 1
ATOM 609 N N . HIS A 1 79 ? 4.698 -1.710 1.640 1.00 91.31 79 HIS A N 1
ATOM 610 C CA . HIS A 1 79 ? 5.838 -2.440 1.097 1.00 91.31 79 HIS A CA 1
ATOM 611 C C . HIS A 1 79 ? 5.778 -2.487 -0.429 1.00 91.31 79 HIS A C 1
ATOM 613 O O . HIS A 1 79 ? 4.777 -2.105 -1.034 1.00 91.31 79 HIS A O 1
ATOM 619 N N . PHE A 1 80 ? 6.891 -2.893 -1.031 1.00 89.12 80 PHE A N 1
ATOM 620 C CA . PHE A 1 80 ? 7.072 -2.920 -2.472 1.00 89.12 80 PHE A CA 1
ATOM 621 C C . PHE A 1 80 ? 7.480 -4.324 -2.901 1.00 89.12 80 PHE A C 1
ATOM 623 O O . PHE A 1 80 ? 8.309 -4.953 -2.243 1.00 89.12 80 PHE A O 1
ATOM 630 N N . HIS A 1 81 ? 6.957 -4.747 -4.041 1.00 86.81 81 HIS A N 1
ATOM 631 C CA . HIS A 1 81 ? 7.417 -5.903 -4.796 1.00 86.81 81 HIS A CA 1
ATOM 632 C C . HIS A 1 81 ? 8.075 -5.375 -6.059 1.00 86.81 81 HIS A C 1
ATOM 634 O O . HIS A 1 81 ? 7.533 -4.476 -6.701 1.00 86.81 81 HIS A O 1
ATOM 640 N N . TRP A 1 82 ? 9.264 -5.866 -6.389 1.00 84.44 82 TRP A N 1
ATOM 641 C CA . TRP A 1 82 ? 9.983 -5.454 -7.589 1.00 84.44 82 TRP A CA 1
ATOM 642 C C . TRP A 1 82 ? 10.833 -6.596 -8.143 1.00 84.44 82 TRP A C 1
ATOM 644 O O . TRP A 1 82 ? 11.210 -7.521 -7.423 1.00 84.44 82 TRP A O 1
ATOM 654 N N . GLY A 1 83 ? 11.116 -6.525 -9.444 1.00 77.56 83 GLY A N 1
ATOM 655 C CA . GLY A 1 83 ? 11.881 -7.528 -10.185 1.00 77.56 83 GLY A CA 1
ATOM 656 C C . GLY A 1 83 ? 13.386 -7.245 -10.233 1.00 77.56 83 GLY A C 1
ATOM 657 O O . GLY A 1 83 ? 13.864 -6.201 -9.785 1.00 77.56 83 GLY A O 1
ATOM 658 N N . GLY A 1 84 ? 14.144 -8.189 -10.798 1.00 66.19 84 GLY A N 1
ATOM 659 C CA . GLY A 1 84 ? 15.601 -8.113 -10.944 1.00 66.19 84 GLY A CA 1
ATOM 660 C C . GLY A 1 84 ? 16.084 -7.544 -12.286 1.00 66.19 84 GLY A C 1
ATOM 661 O O . GLY A 1 84 ? 15.369 -7.528 -13.285 1.00 66.19 84 GLY A O 1
ATOM 662 N N . ALA A 1 85 ? 17.340 -7.093 -12.317 1.00 56.03 85 ALA A N 1
ATOM 663 C CA . ALA A 1 85 ? 17.972 -6.463 -13.477 1.00 56.03 85 ALA A CA 1
ATOM 664 C C . ALA A 1 85 ? 18.531 -7.486 -14.485 1.00 56.03 85 ALA A C 1
ATOM 666 O O . ALA A 1 85 ? 19.742 -7.582 -14.661 1.00 56.03 85 ALA A O 1
ATOM 667 N N . SER A 1 86 ? 17.667 -8.244 -15.159 1.00 54.62 86 SER A N 1
ATOM 668 C CA . SER A 1 86 ? 18.047 -8.970 -16.380 1.00 54.62 86 SER A CA 1
ATOM 669 C C . SER A 1 86 ? 16.816 -9.530 -17.087 1.00 54.62 86 SER A C 1
ATOM 671 O O . SER A 1 86 ? 16.194 -10.478 -16.617 1.00 54.62 86 SER A O 1
ATOM 673 N N . SER A 1 87 ? 16.508 -8.960 -18.252 1.00 47.66 87 SER A N 1
ATOM 674 C CA . SER A 1 87 ? 15.641 -9.508 -19.311 1.00 47.66 87 SER A CA 1
ATOM 675 C C . SER A 1 87 ? 14.149 -9.746 -19.041 1.00 47.66 87 SER A C 1
ATOM 677 O O . SER A 1 87 ? 13.421 -9.888 -20.018 1.00 47.66 87 SER A O 1
ATOM 679 N N . GLU A 1 88 ? 13.653 -9.671 -17.806 1.00 53.66 88 GLU A N 1
ATOM 680 C CA . GLU A 1 88 ? 12.209 -9.663 -17.532 1.00 53.66 88 GLU A CA 1
ATOM 681 C C . GLU A 1 88 ? 11.840 -8.493 -16.617 1.00 53.66 88 GLU A C 1
ATOM 683 O O . GLU A 1 88 ? 12.148 -8.462 -15.429 1.00 53.66 88 GLU A O 1
ATOM 688 N N . ILE A 1 89 ? 11.184 -7.491 -17.201 1.00 58.34 89 ILE A N 1
ATOM 689 C CA . ILE A 1 89 ? 10.605 -6.315 -16.537 1.00 58.34 89 ILE A CA 1
ATOM 690 C C . ILE A 1 89 ? 9.357 -6.790 -15.760 1.00 58.34 89 ILE A C 1
ATOM 692 O O . ILE A 1 89 ? 8.225 -6.509 -16.136 1.00 58.34 89 ILE A O 1
ATOM 696 N N . SER A 1 90 ? 9.561 -7.631 -14.747 1.00 72.62 90 SER A N 1
ATOM 697 C CA . SER A 1 90 ? 8.532 -8.506 -14.177 1.00 72.62 90 SER A CA 1
ATOM 698 C C . SER A 1 90 ? 8.751 -8.578 -12.665 1.00 72.62 90 SER A C 1
ATOM 700 O O . SER A 1 90 ? 9.646 -9.270 -12.186 1.00 72.62 90 SER A O 1
ATOM 702 N N . GLY A 1 91 ? 8.006 -7.775 -11.909 1.00 81.44 91 GLY A N 1
ATOM 703 C CA . GLY A 1 91 ? 8.214 -7.602 -10.467 1.00 81.44 91 GLY A CA 1
ATOM 704 C C . GLY A 1 91 ? 6.948 -7.397 -9.653 1.00 81.44 91 GLY A C 1
ATOM 705 O O . GLY A 1 91 ? 6.976 -7.566 -8.438 1.00 81.44 91 GLY A O 1
ATOM 706 N N . SER A 1 92 ? 5.845 -7.050 -10.314 1.00 87.56 92 SER A N 1
ATOM 707 C CA . SER A 1 92 ? 4.545 -6.989 -9.678 1.00 87.56 92 SER A CA 1
ATOM 708 C C . SER A 1 92 ? 4.037 -8.377 -9.347 1.00 87.56 92 SER A C 1
ATOM 710 O O . SER A 1 92 ? 4.313 -9.372 -10.012 1.00 87.56 92 SER A O 1
ATOM 712 N N . GLU A 1 93 ? 3.247 -8.427 -8.308 1.00 84.94 93 GLU A N 1
ATOM 713 C CA . GLU A 1 93 ? 2.641 -9.623 -7.792 1.00 84.94 93 GLU A CA 1
ATOM 714 C C . GLU A 1 93 ? 1.369 -9.945 -8.590 1.00 84.94 93 GLU A C 1
ATOM 716 O O . GLU A 1 93 ? 1.235 -11.036 -9.161 1.00 84.94 93 GLU A O 1
ATOM 721 N N . HIS A 1 94 ? 0.507 -8.944 -8.758 1.00 88.12 94 HIS A N 1
ATOM 722 C CA . HIS A 1 94 ? -0.649 -8.992 -9.640 1.00 88.12 94 HIS A CA 1
ATOM 723 C C . HIS A 1 94 ? -0.257 -8.832 -11.116 1.00 88.12 94 HIS A C 1
ATOM 725 O O . HIS A 1 94 ? 0.792 -8.282 -11.464 1.00 88.12 94 HIS A O 1
ATOM 731 N N . THR A 1 95 ? -1.158 -9.279 -11.993 1.00 87.38 95 THR A N 1
ATOM 732 C CA . THR A 1 95 ? -1.097 -9.051 -13.444 1.00 87.38 95 THR A CA 1
ATOM 733 C C . THR A 1 95 ? -2.429 -8.498 -13.944 1.00 87.38 95 THR A C 1
ATOM 735 O O . THR A 1 95 ? -3.475 -8.778 -13.354 1.00 87.38 95 THR A O 1
ATOM 738 N N . VAL A 1 96 ? -2.398 -7.727 -15.031 1.00 84.50 96 VAL A N 1
ATOM 739 C CA . VAL A 1 96 ? -3.596 -7.265 -15.753 1.00 84.50 96 VAL A CA 1
ATOM 740 C C . VAL A 1 96 ? -3.492 -7.774 -17.180 1.00 84.50 96 VAL A C 1
ATOM 742 O O . VAL A 1 96 ? -2.477 -7.558 -17.834 1.00 84.50 96 VAL A O 1
ATOM 745 N N . ASP A 1 97 ? -4.499 -8.518 -17.638 1.00 86.38 97 ASP A N 1
ATOM 746 C CA . ASP A 1 97 ? -4.497 -9.180 -18.952 1.00 86.38 97 ASP A CA 1
ATOM 747 C C . ASP A 1 97 ? -3.243 -10.046 -19.203 1.00 86.38 97 ASP A C 1
ATOM 749 O O . ASP A 1 97 ? -2.724 -10.139 -20.313 1.00 86.38 97 ASP A O 1
ATOM 753 N N . GLY A 1 98 ? -2.732 -10.678 -18.139 1.00 82.75 98 GLY A N 1
ATOM 754 C CA . GLY A 1 98 ? -1.522 -11.508 -18.172 1.00 82.75 98 GLY A CA 1
ATOM 755 C C . GLY A 1 98 ? -0.203 -10.725 -18.189 1.00 82.75 98 GLY A C 1
ATOM 756 O O . GLY A 1 98 ? 0.863 -11.338 -18.217 1.00 82.75 98 GLY A O 1
ATOM 757 N N . ILE A 1 99 ? -0.247 -9.392 -18.143 1.00 81.19 99 ILE A N 1
ATOM 758 C CA . ILE A 1 99 ? 0.935 -8.528 -18.144 1.00 81.19 99 ILE A CA 1
ATOM 759 C C . ILE A 1 99 ? 1.371 -8.253 -16.702 1.00 81.19 99 ILE A C 1
ATOM 761 O O . ILE A 1 99 ? 0.575 -7.809 -15.872 1.00 81.19 99 ILE A O 1
ATOM 765 N N . ARG A 1 100 ? 2.652 -8.509 -16.412 1.00 86.31 100 ARG A N 1
ATOM 766 C CA . ARG A 1 100 ? 3.310 -8.151 -15.147 1.00 86.31 100 ARG A CA 1
ATOM 767 C C . ARG A 1 100 ? 3.985 -6.782 -15.278 1.00 86.31 100 ARG A C 1
ATOM 769 O O . ARG A 1 100 ? 4.506 -6.443 -16.338 1.00 86.31 100 ARG A O 1
ATOM 776 N N . HIS A 1 101 ? 3.976 -6.001 -14.203 1.00 85.19 101 HIS A N 1
ATOM 777 C CA . HIS A 1 101 ? 4.574 -4.666 -14.118 1.00 85.19 101 HIS A CA 1
ATOM 778 C C . HIS A 1 101 ? 5.915 -4.699 -13.367 1.00 85.19 101 HIS A C 1
ATOM 780 O O . HIS A 1 101 ? 6.261 -5.694 -12.733 1.00 85.19 101 HIS A O 1
ATOM 786 N N . VAL A 1 102 ? 6.692 -3.609 -13.426 1.00 85.81 102 VAL A N 1
ATOM 787 C CA . VAL A 1 102 ? 8.039 -3.543 -12.818 1.00 85.81 102 VAL A CA 1
ATOM 788 C C . VAL A 1 102 ? 8.037 -3.620 -11.299 1.00 85.81 102 VAL A C 1
ATOM 790 O O . VAL A 1 102 ? 8.932 -4.220 -10.706 1.00 85.81 102 VAL A O 1
ATOM 793 N N . ILE A 1 103 ? 7.079 -2.933 -10.687 1.00 87.62 103 ILE A N 1
ATOM 794 C CA . ILE A 1 103 ? 6.998 -2.688 -9.258 1.00 87.62 103 ILE A CA 1
ATOM 795 C C . ILE A 1 103 ? 5.519 -2.637 -8.900 1.00 87.62 103 ILE A C 1
ATOM 797 O O . ILE A 1 103 ? 4.709 -2.057 -9.632 1.00 87.62 103 ILE A O 1
ATOM 801 N N . GLU A 1 104 ? 5.195 -3.189 -7.744 1.00 91.38 104 GLU A N 1
ATOM 802 C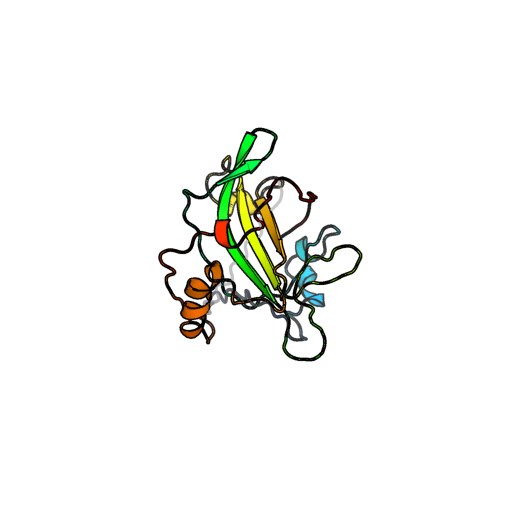 CA . GLU A 1 104 ? 3.890 -3.077 -7.122 1.00 91.38 104 GLU A CA 1
ATOM 803 C C . GLU A 1 104 ? 4.023 -2.587 -5.684 1.00 91.38 104 GLU A C 1
ATOM 805 O O . GLU A 1 104 ? 4.869 -3.059 -4.928 1.00 91.38 104 GLU A O 1
ATOM 810 N N . ILE A 1 105 ? 3.196 -1.613 -5.322 1.00 92.75 105 ILE A N 1
ATOM 811 C CA . ILE A 1 105 ? 3.099 -1.051 -3.979 1.00 92.75 105 ILE A CA 1
ATOM 812 C C . ILE A 1 105 ? 1.911 -1.701 -3.292 1.00 92.75 105 ILE A C 1
ATOM 814 O O . ILE A 1 105 ? 0.804 -1.640 -3.823 1.00 92.75 105 ILE A O 1
ATOM 818 N N . HIS A 1 106 ? 2.117 -2.249 -2.100 1.00 94.69 106 HIS A N 1
ATOM 819 C CA . HIS A 1 106 ? 1.049 -2.719 -1.223 1.00 94.69 106 HIS A CA 1
ATOM 820 C C . HIS A 1 106 ? 0.954 -1.848 0.014 1.00 94.69 106 HIS A C 1
ATOM 822 O O . HIS A 1 106 ? 1.934 -1.677 0.742 1.00 94.69 106 HIS A O 1
ATOM 828 N N . ILE A 1 107 ? -0.250 -1.360 0.301 1.00 94.69 107 ILE A N 1
ATOM 829 C CA . ILE A 1 107 ? -0.585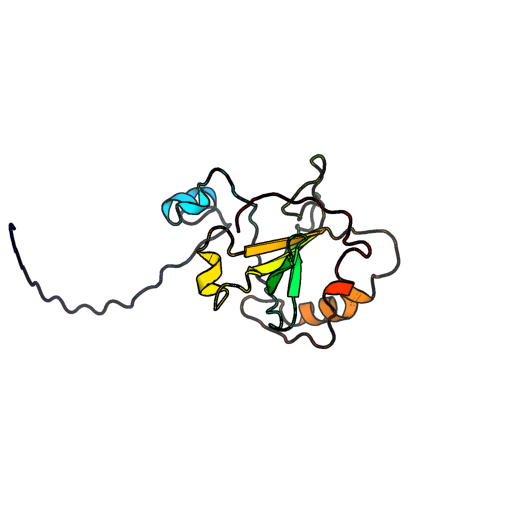 -0.679 1.550 1.00 94.69 107 ILE A CA 1
ATOM 830 C C . ILE A 1 107 ? -1.595 -1.541 2.299 1.00 94.69 107 ILE A C 1
ATOM 832 O O . ILE A 1 107 ? -2.759 -1.663 1.910 1.00 94.69 107 ILE A O 1
ATOM 836 N N . VAL A 1 108 ? -1.135 -2.142 3.392 1.00 95.31 108 VAL A N 1
ATOM 837 C CA . VAL A 1 108 ? -1.941 -3.024 4.234 1.00 95.31 108 VAL A CA 1
ATOM 838 C C . VAL A 1 108 ? -2.653 -2.191 5.284 1.00 95.31 108 VAL A C 1
ATOM 840 O O . VAL A 1 108 ? -2.023 -1.441 6.039 1.00 95.31 108 VAL A O 1
ATOM 843 N N . HIS A 1 109 ? -3.963 -2.377 5.361 1.00 96.81 109 HIS A N 1
ATOM 844 C CA . HIS A 1 109 ? -4.820 -1.760 6.352 1.00 96.81 109 HIS A CA 1
ATOM 845 C C . HIS A 1 109 ? -5.537 -2.827 7.177 1.00 96.81 109 HIS A C 1
ATOM 847 O O . HIS A 1 109 ? -5.840 -3.907 6.669 1.00 96.81 109 HIS A O 1
ATOM 853 N N . TYR A 1 110 ? -5.865 -2.501 8.426 1.00 97.56 110 TYR A N 1
ATOM 854 C CA . TYR A 1 110 ? -6.737 -3.320 9.264 1.00 97.56 110 TYR A CA 1
ATOM 855 C C . TYR A 1 110 ? -8.064 -2.622 9.547 1.00 97.56 110 TYR A C 1
ATOM 857 O O . TYR A 1 110 ? -8.131 -1.399 9.658 1.00 97.56 110 TYR A O 1
ATOM 865 N N . ASN A 1 111 ? -9.132 -3.402 9.659 1.00 97.94 111 ASN A N 1
ATOM 866 C CA . ASN A 1 111 ? -10.480 -2.910 9.899 1.00 97.94 111 ASN A CA 1
ATOM 867 C C . ASN A 1 111 ? -10.563 -2.255 11.285 1.00 97.94 111 ASN A C 1
ATOM 869 O O . ASN A 1 111 ? -10.228 -2.875 12.300 1.00 97.94 111 ASN A O 1
ATOM 873 N N . SER A 1 112 ? -11.038 -1.008 11.338 1.00 97.88 112 SER A N 1
ATOM 874 C CA . SER A 1 112 ? -11.061 -0.199 12.560 1.00 97.88 112 SER A CA 1
ATOM 875 C C . SER A 1 112 ? -11.985 -0.743 13.648 1.00 97.88 112 SER A C 1
ATOM 877 O O . SER A 1 112 ? -11.947 -0.255 14.776 1.00 97.88 112 SER A O 1
ATOM 879 N N . LYS A 1 113 ? -12.841 -1.723 13.331 1.00 97.75 113 LYS A N 1
ATOM 880 C CA . LYS A 1 113 ? -13.659 -2.409 14.338 1.00 97.75 113 LYS A CA 1
ATOM 881 C C . LYS A 1 113 ? -12.823 -3.282 15.284 1.00 97.75 113 LYS A C 1
ATOM 883 O O . LYS A 1 113 ? -13.282 -3.598 16.380 1.00 97.75 113 LYS A O 1
ATOM 888 N N . TYR A 1 114 ? -11.618 -3.682 14.872 1.00 97.94 114 TYR A N 1
ATOM 889 C CA . TYR A 1 114 ? -10.687 -4.437 15.706 1.00 97.94 114 TYR A CA 1
ATOM 890 C C . TYR A 1 114 ? -9.747 -3.496 16.462 1.00 97.94 114 TYR A C 1
ATOM 892 O O . TYR A 1 114 ? -9.358 -2.437 15.976 1.00 97.94 114 TYR A O 1
ATOM 900 N N . LYS A 1 115 ? -9.351 -3.909 17.670 1.00 96.81 115 LYS A N 1
ATOM 901 C CA . LYS A 1 115 ? -8.509 -3.101 18.567 1.00 96.81 115 LYS A CA 1
ATOM 902 C C . LYS A 1 115 ? -7.081 -2.899 18.042 1.00 96.81 115 LYS A C 1
ATOM 904 O O . LYS A 1 115 ? -6.444 -1.910 18.393 1.00 96.81 115 LYS A O 1
ATOM 909 N N . SER A 1 116 ? -6.567 -3.838 17.256 1.00 96.06 116 SER A N 1
ATOM 910 C CA . SER A 1 116 ? -5.223 -3.781 16.685 1.00 96.06 116 SER A CA 1
ATOM 911 C C . SER A 1 116 ? -5.144 -4.600 15.403 1.00 96.06 116 SER A C 1
ATOM 913 O O . SER A 1 116 ? -5.952 -5.508 15.193 1.00 96.06 116 SER A O 1
ATOM 915 N N . TYR A 1 117 ? -4.120 -4.315 14.594 1.00 95.31 117 TYR A N 1
ATOM 916 C CA . TYR A 1 117 ? -3.724 -5.160 13.467 1.00 95.31 117 TYR A CA 1
ATOM 917 C C . TYR A 1 117 ? -3.558 -6.625 13.893 1.00 95.31 117 TYR A C 1
ATOM 919 O O . TYR A 1 117 ? -4.074 -7.509 13.219 1.00 95.31 117 TYR A O 1
ATOM 927 N N . ASP A 1 118 ? -2.922 -6.870 15.046 1.00 95.38 118 ASP A N 1
ATOM 928 C CA . ASP A 1 118 ? -2.626 -8.231 15.505 1.00 95.38 118 ASP A CA 1
ATOM 929 C C . ASP A 1 118 ? -3.877 -9.085 15.720 1.00 95.38 118 ASP A C 1
ATOM 931 O O . ASP A 1 118 ? -3.832 -10.286 15.502 1.00 95.38 118 ASP A O 1
ATOM 935 N N . ILE A 1 119 ? -4.986 -8.463 16.132 1.00 97.12 119 ILE A N 1
ATOM 936 C CA . ILE A 1 119 ? -6.285 -9.132 16.287 1.00 97.12 119 ILE A CA 1
ATOM 937 C C . ILE A 1 119 ? -7.002 -9.220 14.940 1.00 97.12 119 ILE A C 1
ATOM 939 O O . ILE A 1 119 ? -7.678 -10.204 14.653 1.00 97.12 119 ILE A O 1
ATOM 943 N N . ALA A 1 120 ? -6.895 -8.168 14.129 1.00 97.25 120 ALA A N 1
ATOM 944 C CA . ALA A 1 120 ? -7.585 -8.087 12.856 1.00 97.25 120 ALA A CA 1
ATOM 945 C C . ALA A 1 120 ? -7.066 -9.125 11.857 1.00 97.25 120 ALA A C 1
ATOM 947 O O . ALA A 1 120 ? -7.873 -9.720 11.161 1.00 97.25 120 ALA A O 1
ATOM 948 N N . GLN A 1 121 ? -5.756 -9.375 11.789 1.00 94.25 121 GLN A N 1
ATOM 949 C CA . GLN A 1 121 ? -5.170 -10.267 10.778 1.00 94.25 121 GLN A CA 1
ATOM 950 C C . GLN A 1 121 ? -5.722 -11.702 10.813 1.00 94.25 121 GLN A C 1
ATOM 952 O O . GLN A 1 121 ? -5.767 -12.356 9.778 1.00 94.25 121 GLN A O 1
ATOM 957 N N . ASP A 1 122 ? -6.194 -12.158 11.976 1.00 93.94 122 ASP A N 1
ATOM 958 C CA . ASP A 1 122 ? -6.779 -13.491 12.157 1.00 93.94 122 ASP A CA 1
ATOM 959 C C . ASP A 1 122 ? -8.284 -13.533 11.836 1.00 93.94 122 ASP A C 1
ATOM 961 O O . ASP A 1 122 ? -8.927 -14.583 11.920 1.00 93.94 122 ASP A O 1
ATOM 965 N N . ALA A 1 123 ? -8.877 -12.389 11.491 1.00 95.44 123 ALA A N 1
ATOM 966 C CA . ALA A 1 123 ? -10.298 -12.251 11.238 1.00 95.44 123 ALA A CA 1
ATOM 967 C C . ALA A 1 123 ? -10.619 -12.185 9.732 1.00 95.44 123 ALA A C 1
ATOM 969 O O . ALA A 1 123 ? -9.891 -11.561 8.959 1.00 95.44 123 ALA A O 1
ATOM 970 N N . PRO A 1 124 ? -11.759 -12.751 9.294 1.00 93.44 124 PRO A N 1
ATOM 971 C CA . PRO A 1 124 ? -12.082 -12.898 7.870 1.00 93.44 124 PRO A CA 1
ATOM 972 C C . PRO A 1 124 ? -12.304 -11.573 7.125 1.00 93.44 124 PRO A C 1
ATOM 974 O O . PRO A 1 124 ? -12.129 -11.513 5.914 1.00 93.44 124 PRO A O 1
ATOM 977 N N . ASP A 1 125 ? -12.692 -10.512 7.830 1.00 95.19 125 ASP A N 1
ATOM 978 C CA . ASP A 1 125 ? -12.842 -9.150 7.298 1.00 95.19 125 ASP A CA 1
ATOM 979 C C . ASP A 1 125 ? -11.866 -8.165 7.960 1.00 95.19 125 ASP A C 1
ATOM 981 O O . ASP A 1 125 ? -12.100 -6.952 8.043 1.00 95.19 125 ASP A O 1
ATOM 985 N N . GLY A 1 126 ? -10.784 -8.732 8.486 1.00 96.94 126 GLY A N 1
ATOM 986 C CA . GLY A 1 126 ? -9.771 -8.059 9.265 1.00 96.94 126 GLY A CA 1
ATOM 987 C C . GLY A 1 126 ? -8.921 -7.085 8.486 1.00 96.94 126 GLY A C 1
ATOM 988 O O . GLY A 1 126 ? -8.540 -6.051 9.028 1.00 96.94 126 GLY A O 1
ATOM 989 N N . LEU A 1 127 ? -8.641 -7.391 7.222 1.00 96.69 127 LEU A N 1
ATOM 990 C CA . LEU A 1 127 ? -7.646 -6.682 6.433 1.00 96.69 127 LEU A CA 1
ATOM 991 C C . LEU A 1 127 ? -8.200 -6.232 5.087 1.00 96.69 127 LEU A C 1
ATOM 993 O O . LEU A 1 127 ? -9.080 -6.866 4.508 1.00 96.69 127 LEU A O 1
ATOM 997 N N . ALA A 1 128 ? -7.631 -5.139 4.592 1.00 95.62 128 ALA A N 1
ATOM 998 C CA . ALA A 1 128 ? -7.781 -4.690 3.218 1.00 95.62 128 ALA A CA 1
ATOM 999 C C . ALA A 1 128 ? -6.419 -4.210 2.709 1.00 95.62 128 ALA A C 1
ATOM 1001 O O . ALA A 1 128 ? -5.718 -3.459 3.396 1.00 95.62 128 ALA A O 1
ATOM 1002 N N . VAL A 1 129 ? -6.040 -4.640 1.508 1.00 94.88 129 VAL A N 1
ATOM 1003 C CA . VAL A 1 129 ? -4.772 -4.263 0.876 1.00 94.88 129 VAL A CA 1
ATOM 1004 C C . VAL A 1 129 ? -5.072 -3.420 -0.353 1.00 94.88 129 VAL A C 1
ATOM 1006 O O . VAL A 1 129 ? -5.828 -3.839 -1.227 1.00 94.88 129 VAL A O 1
ATOM 1009 N N . LEU A 1 130 ? -4.488 -2.223 -0.409 1.00 93.69 130 LEU A N 1
ATOM 1010 C CA . LEU A 1 130 ? -4.465 -1.414 -1.621 1.00 93.69 130 LEU A CA 1
ATOM 1011 C C . LEU A 1 130 ? -3.193 -1.751 -2.398 1.00 93.69 130 LEU A C 1
ATOM 1013 O O . LEU A 1 130 ? -2.098 -1.597 -1.857 1.00 93.69 130 LEU A O 1
ATOM 1017 N N . ALA A 1 131 ? -3.352 -2.182 -3.646 1.00 93.38 131 ALA A N 1
ATOM 1018 C CA . ALA A 1 131 ? -2.257 -2.469 -4.562 1.00 93.38 131 ALA A CA 1
ATOM 1019 C C . ALA A 1 131 ? -2.197 -1.420 -5.682 1.00 93.38 131 ALA A C 1
ATOM 1021 O O . ALA A 1 131 ? -3.231 -1.051 -6.245 1.00 93.38 131 ALA A O 1
ATOM 1022 N N . ALA A 1 132 ? -0.998 -0.943 -6.016 1.00 93.06 132 ALA A N 1
ATOM 1023 C CA . ALA A 1 132 ? -0.779 -0.012 -7.121 1.00 93.06 132 ALA A CA 1
ATOM 1024 C C . ALA A 1 132 ? 0.471 -0.389 -7.922 1.00 93.06 132 ALA A C 1
ATOM 1026 O O . ALA A 1 132 ? 1.545 -0.587 -7.356 1.00 93.06 132 ALA A O 1
ATOM 1027 N N . PHE A 1 133 ? 0.348 -0.444 -9.248 1.00 90.62 133 PHE A N 1
ATOM 1028 C CA . PHE A 1 133 ? 1.496 -0.642 -10.130 1.00 90.62 133 PHE A CA 1
ATOM 1029 C C . PHE A 1 133 ? 2.263 0.662 -10.338 1.00 90.62 133 PHE A C 1
ATOM 1031 O O . PHE A 1 133 ? 1.670 1.731 -10.495 1.00 90.62 133 PHE A O 1
ATOM 1038 N N . VAL A 1 134 ? 3.587 0.556 -10.416 1.00 86.88 134 VAL A N 1
ATOM 1039 C CA . VAL A 1 134 ? 4.451 1.635 -10.902 1.00 86.88 134 VAL A CA 1
ATOM 1040 C C . VAL A 1 134 ? 4.872 1.302 -12.330 1.00 86.88 134 VAL A C 1
ATOM 1042 O O . VAL A 1 134 ? 5.195 0.159 -12.646 1.00 86.88 134 VAL A O 1
ATOM 1045 N N . GLU A 1 135 ? 4.884 2.307 -13.201 1.00 81.56 135 GLU A N 1
ATOM 1046 C CA . GLU A 1 135 ? 5.328 2.178 -14.588 1.00 81.56 135 GLU A CA 1
ATOM 1047 C C . GLU A 1 135 ? 6.604 2.987 -14.816 1.00 81.56 135 GLU A C 1
ATOM 1049 O O . GLU A 1 135 ? 6.704 4.141 -14.395 1.00 81.56 135 GLU A O 1
ATOM 1054 N N . VAL A 1 136 ? 7.559 2.412 -15.549 1.00 78.06 136 VAL A N 1
ATOM 1055 C CA . VAL A 1 136 ? 8.715 3.159 -16.058 1.00 78.06 136 VAL A CA 1
ATOM 1056 C C . VAL A 1 136 ? 8.343 3.754 -17.408 1.00 78.06 136 VAL A C 1
ATOM 1058 O O . VAL A 1 136 ? 7.928 3.039 -18.319 1.00 78.06 136 VAL A O 1
ATOM 1061 N N . LYS A 1 137 ? 8.504 5.069 -17.550 1.00 75.44 137 LYS A N 1
ATOM 1062 C CA . LYS A 1 137 ? 8.291 5.787 -18.812 1.00 75.44 137 LYS A CA 1
ATOM 1063 C C . LYS A 1 137 ? 9.516 6.628 -19.145 1.00 75.44 137 LYS A C 1
ATOM 1065 O O . LYS A 1 137 ? 10.246 7.038 -18.251 1.00 75.44 137 LYS A O 1
ATOM 1070 N N . ASN A 1 138 ? 9.692 6.946 -20.426 1.00 73.50 138 ASN A N 1
ATOM 1071 C CA . ASN A 1 138 ? 10.792 7.782 -20.929 1.00 73.50 138 ASN A CA 1
ATOM 1072 C C . ASN A 1 138 ? 10.561 9.289 -20.668 1.00 73.50 138 ASN A C 1
ATOM 1074 O O . ASN A 1 138 ? 10.748 10.116 -21.559 1.00 73.50 138 ASN A O 1
ATOM 1078 N N . TYR A 1 139 ? 10.103 9.644 -19.467 1.00 70.19 139 TYR A N 1
ATOM 1079 C CA . TYR A 1 139 ? 9.802 11.013 -19.037 1.00 70.19 139 TYR A CA 1
ATOM 1080 C C . TYR A 1 139 ? 10.802 11.484 -17.967 1.00 70.19 139 TYR A C 1
ATOM 1082 O O . TYR A 1 139 ? 11.562 10.663 -17.449 1.00 70.19 139 TYR A O 1
ATOM 1090 N N . PRO A 1 140 ? 10.825 12.791 -17.629 1.00 72.44 140 PRO A N 1
ATOM 1091 C CA . PRO A 1 140 ? 11.598 13.289 -16.494 1.00 72.44 140 PRO A CA 1
ATOM 1092 C C . PRO A 1 140 ? 11.261 12.531 -15.205 1.00 72.44 140 PRO A C 1
ATOM 1094 O O . PRO A 1 140 ? 10.152 12.013 -15.059 1.00 72.44 140 PRO A O 1
ATOM 1097 N N . GLU A 1 141 ? 12.221 12.490 -14.279 1.00 77.75 141 GLU A N 1
ATOM 1098 C CA . GLU A 1 141 ? 12.070 11.848 -12.971 1.00 77.75 141 GLU A CA 1
ATOM 1099 C C . GLU A 1 141 ? 10.748 12.243 -12.299 1.00 77.75 141 GLU A C 1
ATOM 1101 O O . GLU A 1 141 ? 10.373 13.417 -12.257 1.00 77.75 141 GLU A O 1
ATOM 1106 N N . ASN A 1 142 ? 10.053 11.254 -11.733 1.00 80.56 142 ASN A N 1
ATOM 1107 C CA . ASN A 1 142 ? 8.918 11.528 -10.874 1.00 80.56 142 ASN A CA 1
ATOM 1108 C C . ASN A 1 142 ? 9.419 12.048 -9.517 1.00 80.56 142 ASN A C 1
ATOM 1110 O O . ASN A 1 142 ? 9.763 11.267 -8.627 1.00 80.56 142 ASN A O 1
ATOM 1114 N N . THR A 1 143 ? 9.422 13.373 -9.359 1.00 84.50 143 THR A N 1
ATOM 1115 C CA . THR A 1 143 ? 9.963 14.057 -8.176 1.00 84.50 143 THR A CA 1
ATOM 1116 C C . THR A 1 143 ? 9.261 13.693 -6.867 1.00 84.50 143 THR A C 1
ATOM 1118 O O . THR A 1 143 ? 9.839 13.878 -5.797 1.00 84.50 143 THR A O 1
ATOM 1121 N N . TYR A 1 144 ? 8.045 13.138 -6.925 1.00 85.19 144 TYR A N 1
ATOM 1122 C CA . TYR A 1 144 ? 7.340 12.630 -5.745 1.00 85.19 144 TYR A CA 1
ATOM 1123 C C . TYR A 1 144 ? 8.077 11.455 -5.079 1.00 85.19 144 TYR A C 1
ATOM 1125 O O . TYR A 1 144 ? 7.996 11.273 -3.866 1.00 85.19 144 TYR A O 1
ATOM 1133 N N . TYR A 1 145 ? 8.858 10.686 -5.846 1.00 84.56 145 TYR A N 1
ATOM 1134 C CA . TYR A 1 145 ? 9.620 9.550 -5.326 1.00 84.56 145 TYR A CA 1
ATOM 1135 C C . TYR A 1 145 ? 11.035 9.926 -4.874 1.00 84.56 145 TYR A C 1
ATOM 1137 O O . TYR A 1 145 ? 11.652 9.144 -4.153 1.00 84.56 145 TYR A O 1
ATOM 1145 N N . SER A 1 146 ? 11.565 11.098 -5.245 1.00 84.50 146 SER A N 1
ATOM 1146 C CA . SER A 1 146 ? 12.979 11.442 -5.022 1.00 84.50 146 SER A CA 1
ATOM 1147 C C . SER A 1 146 ? 13.377 11.380 -3.545 1.00 84.50 146 SER A C 1
ATOM 1149 O O . SER A 1 146 ? 14.422 10.823 -3.200 1.00 84.50 146 SER A O 1
ATOM 1151 N N . ASN A 1 147 ? 12.520 11.886 -2.650 1.00 84.06 147 ASN A N 1
ATOM 1152 C CA . ASN A 1 147 ? 12.767 11.830 -1.208 1.00 84.06 147 ASN A CA 1
ATOM 1153 C C . ASN A 1 147 ? 12.840 10.377 -0.708 1.00 84.06 147 ASN A C 1
ATOM 1155 O O . ASN A 1 147 ? 13.821 9.984 -0.074 1.00 84.06 147 ASN A O 1
ATOM 1159 N N . PHE A 1 148 ? 11.850 9.554 -1.062 1.00 85.94 148 PHE A N 1
ATOM 1160 C CA . PHE A 1 148 ? 11.829 8.132 -0.722 1.00 85.94 148 PHE A CA 1
ATOM 1161 C C . PHE A 1 148 ? 13.066 7.395 -1.259 1.00 85.94 148 PHE A C 1
ATOM 1163 O O . PHE A 1 148 ? 13.770 6.736 -0.492 1.00 85.94 148 PHE A O 1
ATOM 1170 N N . ILE A 1 149 ? 13.382 7.568 -2.545 1.00 85.44 149 ILE A N 1
ATOM 1171 C CA . ILE A 1 149 ? 14.513 6.909 -3.212 1.00 85.44 149 ILE A CA 1
ATOM 1172 C C . ILE A 1 149 ? 15.840 7.291 -2.548 1.00 85.44 149 ILE A C 1
ATOM 1174 O O . ILE A 1 149 ? 16.677 6.419 -2.311 1.00 85.44 149 ILE A O 1
ATOM 1178 N N . SER A 1 150 ? 16.031 8.562 -2.182 1.00 85.31 150 SER A N 1
ATOM 1179 C CA . SER A 1 150 ? 17.268 9.008 -1.522 1.00 85.31 150 SER A CA 1
ATOM 1180 C C . SER A 1 150 ? 17.522 8.303 -0.182 1.00 85.31 150 SER A C 1
ATOM 1182 O O . SER A 1 150 ? 18.669 8.005 0.154 1.00 85.31 150 SER A O 1
ATOM 1184 N N . HIS A 1 151 ? 16.463 7.948 0.553 1.00 85.69 151 HIS A N 1
ATOM 1185 C CA . HIS A 1 151 ? 16.572 7.238 1.827 1.00 85.69 151 HIS A CA 1
ATOM 1186 C C . HIS A 1 151 ? 16.900 5.750 1.657 1.00 85.69 151 HIS A C 1
ATOM 1188 O O . HIS A 1 151 ? 17.489 5.159 2.566 1.00 85.69 151 HIS A O 1
ATOM 1194 N N . LEU A 1 152 ? 16.601 5.145 0.499 1.00 83.75 152 LEU A N 1
ATOM 1195 C CA . LEU A 1 152 ? 16.949 3.745 0.219 1.00 83.75 152 LEU A CA 1
ATOM 1196 C C . LEU A 1 152 ? 18.465 3.507 0.267 1.00 83.75 152 LEU A C 1
ATOM 1198 O O . LEU A 1 152 ? 18.918 2.434 0.666 1.00 83.75 152 LEU A O 1
ATOM 1202 N N . ALA A 1 153 ? 19.269 4.531 -0.040 1.00 83.38 153 ALA A N 1
ATOM 1203 C CA . ALA A 1 153 ? 20.725 4.461 0.072 1.00 83.38 153 ALA A CA 1
ATOM 1204 C C . ALA A 1 153 ? 21.222 4.206 1.511 1.00 83.38 153 ALA A C 1
ATOM 1206 O O . ALA A 1 153 ? 22.348 3.731 1.682 1.00 83.38 153 ALA A O 1
ATOM 1207 N N . ASN A 1 154 ? 20.395 4.478 2.527 1.00 85.19 154 ASN A N 1
ATOM 1208 C CA . ASN A 1 154 ? 20.723 4.288 3.942 1.00 85.19 154 ASN A CA 1
ATOM 1209 C C . ASN A 1 154 ? 20.361 2.890 4.475 1.00 85.19 154 ASN A C 1
ATOM 1211 O O . ASN A 1 154 ? 20.719 2.563 5.605 1.00 85.19 154 ASN A O 1
ATOM 1215 N N . ILE A 1 155 ? 19.648 2.073 3.692 1.00 84.94 155 ILE A N 1
ATOM 1216 C CA . ILE A 1 155 ? 19.105 0.771 4.120 1.00 84.94 155 ILE A CA 1
ATOM 1217 C C . ILE A 1 155 ? 19.463 -0.362 3.147 1.00 84.94 155 ILE A C 1
ATOM 1219 O O . ILE A 1 155 ? 18.644 -1.212 2.816 1.00 84.94 155 ILE A O 1
ATOM 1223 N N . LYS A 1 156 ? 20.712 -0.369 2.679 1.00 80.88 156 LYS A N 1
ATOM 1224 C CA . LYS A 1 156 ? 21.222 -1.324 1.681 1.00 80.88 156 LYS A CA 1
ATOM 1225 C C . LYS A 1 156 ? 21.326 -2.763 2.191 1.00 80.88 156 LYS A C 1
ATOM 1227 O O . LYS A 1 156 ? 21.292 -3.688 1.387 1.00 80.88 156 LYS A O 1
ATOM 1232 N N . TYR A 1 157 ? 21.503 -2.953 3.495 1.00 80.62 157 TYR A N 1
ATOM 1233 C CA . TYR A 1 157 ? 21.750 -4.257 4.104 1.00 80.62 157 TYR A CA 1
ATOM 1234 C C . TYR A 1 157 ? 20.602 -4.686 5.028 1.00 80.62 157 TYR A C 1
ATOM 1236 O O . TYR A 1 157 ? 19.971 -3.833 5.664 1.00 80.62 157 TYR A O 1
ATOM 1244 N N . PRO A 1 158 ? 20.346 -6.002 5.165 1.00 78.94 158 PRO A N 1
ATOM 1245 C CA . PRO A 1 158 ? 19.310 -6.518 6.053 1.00 78.94 158 PRO A CA 1
ATOM 1246 C C . PRO A 1 158 ? 19.428 -5.994 7.490 1.00 78.94 158 PRO A C 1
ATOM 1248 O O . PRO A 1 158 ? 20.514 -5.912 8.058 1.00 78.94 158 PRO A O 1
ATOM 1251 N N . GLY A 1 159 ? 18.285 -5.648 8.086 1.00 78.38 159 GLY A N 1
ATOM 1252 C CA . GLY A 1 159 ? 18.198 -5.142 9.461 1.00 78.38 159 GLY A CA 1
ATOM 1253 C C . GLY A 1 159 ? 18.432 -3.636 9.610 1.00 78.38 159 GLY A C 1
ATOM 1254 O O . GLY A 1 159 ? 18.127 -3.085 10.672 1.00 78.38 159 GLY A O 1
ATOM 1255 N N . GLN A 1 160 ? 18.903 -2.951 8.564 1.00 81.62 160 GLN A N 1
ATOM 1256 C CA . GLN A 1 160 ? 18.996 -1.494 8.565 1.00 81.62 160 GLN A CA 1
ATOM 1257 C C . GLN A 1 160 ? 17.606 -0.852 8.537 1.00 81.62 160 GLN A C 1
ATOM 1259 O O . GLN A 1 160 ? 16.651 -1.381 7.967 1.00 81.62 160 GLN A O 1
ATOM 1264 N N . ARG A 1 161 ? 17.496 0.311 9.179 1.00 85.25 161 ARG A N 1
ATOM 1265 C CA . ARG A 1 161 ? 16.269 1.105 9.248 1.00 85.25 161 ARG A CA 1
ATOM 1266 C C . ARG A 1 161 ? 16.608 2.572 9.043 1.00 85.25 161 ARG A C 1
ATOM 1268 O O . ARG A 1 161 ? 17.684 3.024 9.423 1.00 85.25 161 ARG A O 1
ATOM 1275 N N . THR A 1 162 ? 15.666 3.307 8.477 1.00 88.69 162 THR A N 1
ATOM 1276 C CA . THR A 1 162 ? 15.735 4.760 8.340 1.00 88.69 162 THR A CA 1
ATOM 1277 C C . THR A 1 162 ? 14.356 5.353 8.601 1.00 88.69 162 THR A C 1
ATOM 1279 O O . THR A 1 162 ? 13.350 4.646 8.510 1.00 88.69 162 THR A O 1
ATOM 1282 N N . THR A 1 163 ? 14.313 6.634 8.951 1.00 88.31 163 THR A N 1
ATOM 1283 C CA . THR A 1 163 ? 13.066 7.369 9.164 1.00 88.31 163 THR A CA 1
ATOM 1284 C C . THR A 1 163 ? 12.809 8.231 7.945 1.00 88.31 163 THR A C 1
ATOM 1286 O O . THR A 1 163 ? 13.637 9.067 7.600 1.00 88.31 163 THR A O 1
ATOM 1289 N N . LEU A 1 164 ? 11.652 8.043 7.318 1.00 85.19 164 LEU A N 1
ATOM 1290 C CA . LEU A 1 164 ? 11.197 8.890 6.223 1.00 85.19 164 LEU A CA 1
ATOM 1291 C C . LEU A 1 164 ? 10.485 10.113 6.808 1.00 85.19 164 LEU A C 1
ATOM 1293 O O . LEU A 1 164 ? 9.566 9.970 7.614 1.00 85.19 164 LEU A O 1
ATOM 1297 N N . THR A 1 165 ? 10.893 11.313 6.403 1.00 83.88 165 THR A N 1
ATOM 1298 C CA . THR A 1 165 ? 10.216 12.569 6.758 1.00 83.88 165 THR A CA 1
ATOM 1299 C C . THR A 1 165 ? 9.668 13.231 5.499 1.00 83.88 165 THR A C 1
ATOM 1301 O O . THR A 1 165 ? 10.326 13.235 4.464 1.00 83.88 165 THR A O 1
ATOM 1304 N N . GLY A 1 166 ? 8.446 13.769 5.562 1.00 81.62 166 GLY A N 1
ATOM 1305 C CA . GLY A 1 166 ? 7.836 14.484 4.432 1.00 81.62 166 GLY A CA 1
ATOM 1306 C C . GLY A 1 166 ? 7.476 13.610 3.224 1.00 81.62 166 GLY A C 1
ATOM 1307 O O . GLY A 1 166 ? 7.463 14.113 2.108 1.00 81.62 166 GLY A O 1
ATOM 1308 N N . LEU A 1 167 ? 7.225 12.311 3.424 1.00 84.19 167 LEU A N 1
ATOM 1309 C CA . LEU A 1 167 ? 6.651 11.451 2.390 1.00 84.19 167 LEU A CA 1
ATOM 1310 C C . LEU A 1 167 ? 5.123 11.517 2.462 1.00 84.19 167 LEU A C 1
ATOM 1312 O O . LEU A 1 167 ? 4.548 11.124 3.479 1.00 84.19 167 LEU A O 1
ATOM 1316 N N . ASP A 1 168 ? 4.482 11.963 1.384 1.00 88.44 168 ASP A N 1
ATOM 1317 C CA . ASP A 1 168 ? 3.048 11.764 1.189 1.00 88.44 168 ASP A CA 1
ATOM 1318 C C . ASP A 1 168 ? 2.825 10.453 0.427 1.00 88.44 168 ASP A C 1
ATOM 1320 O O . ASP A 1 168 ? 3.301 10.269 -0.691 1.00 88.44 168 ASP A O 1
ATOM 1324 N N . VAL A 1 169 ? 2.117 9.511 1.048 1.00 89.19 169 VAL A N 1
ATOM 1325 C CA . VAL A 1 169 ? 1.811 8.218 0.422 1.00 89.19 169 VAL A CA 1
ATOM 1326 C C . VAL A 1 169 ? 0.844 8.390 -0.751 1.00 89.19 169 VAL A C 1
ATOM 1328 O O . VAL A 1 169 ? 0.914 7.615 -1.701 1.00 89.19 169 VAL A O 1
ATOM 1331 N N . GLN A 1 170 ? -0.021 9.411 -0.739 1.00 88.81 170 GLN A N 1
ATOM 1332 C CA . GLN A 1 170 ? -0.944 9.665 -1.850 1.00 88.81 170 GLN A CA 1
ATOM 1333 C C . GLN A 1 170 ? -0.206 10.063 -3.129 1.00 88.81 170 GLN A C 1
ATOM 1335 O O . GLN A 1 170 ? -0.629 9.676 -4.216 1.00 88.81 170 GLN A O 1
ATOM 1340 N N . ASP A 1 171 ? 0.933 10.749 -3.003 1.00 88.94 171 ASP A N 1
ATOM 1341 C CA . ASP A 1 171 ? 1.784 11.114 -4.140 1.00 88.94 171 ASP A CA 1
ATOM 1342 C C . ASP A 1 171 ? 2.428 9.887 -4.817 1.00 88.94 171 ASP A C 1
ATOM 1344 O O . ASP A 1 171 ? 2.889 9.966 -5.959 1.00 88.94 171 ASP A O 1
ATOM 1348 N N . MET A 1 172 ? 2.439 8.737 -4.132 1.00 87.88 172 MET A N 1
ATOM 1349 C CA . MET A 1 172 ? 2.914 7.455 -4.662 1.00 87.88 172 MET A CA 1
ATOM 1350 C C . MET A 1 172 ? 1.800 6.615 -5.304 1.00 87.88 172 MET A C 1
ATOM 1352 O O . MET A 1 172 ? 2.069 5.515 -5.791 1.00 87.88 172 MET A O 1
ATOM 1356 N N . LEU A 1 173 ? 0.554 7.096 -5.287 1.00 89.62 173 LEU A N 1
ATOM 1357 C CA . LEU A 1 173 ? -0.613 6.406 -5.830 1.00 89.62 173 LEU A CA 1
ATOM 1358 C C . LEU A 1 173 ? -1.085 7.041 -7.151 1.00 89.62 173 LEU A C 1
ATOM 1360 O O . LEU A 1 173 ? -0.736 8.180 -7.477 1.00 89.62 173 LEU A O 1
ATOM 1364 N N . PRO A 1 174 ? -1.909 6.331 -7.945 1.00 87.62 174 PRO A N 1
ATOM 1365 C CA . PRO A 1 174 ? -2.534 6.913 -9.125 1.00 87.62 174 PRO A CA 1
ATOM 1366 C C . PRO A 1 174 ? -3.396 8.133 -8.771 1.00 87.62 174 PRO A C 1
ATOM 1368 O O . PRO A 1 174 ? -4.168 8.109 -7.818 1.00 87.62 174 PRO A O 1
ATOM 1371 N N . ARG A 1 175 ? -3.349 9.180 -9.606 1.00 85.81 175 ARG A N 1
ATOM 1372 C CA . ARG A 1 175 ? -4.145 10.409 -9.399 1.00 85.81 175 ARG A CA 1
ATOM 1373 C C . ARG A 1 175 ? -5.654 10.163 -9.340 1.00 85.81 175 ARG A C 1
ATOM 1375 O O . ARG A 1 175 ? -6.370 10.914 -8.688 1.00 85.81 175 ARG A O 1
ATOM 1382 N N . ASN A 1 176 ? -6.146 9.164 -10.074 1.00 86.56 176 ASN A N 1
ATOM 1383 C CA . ASN A 1 176 ? -7.554 8.788 -10.060 1.00 86.56 176 ASN A CA 1
ATOM 1384 C C . ASN A 1 176 ? -7.734 7.470 -9.305 1.00 86.56 176 ASN A C 1
ATOM 1386 O O . ASN A 1 176 ? -7.487 6.401 -9.855 1.00 86.56 176 ASN A O 1
ATOM 1390 N N . LEU A 1 177 ? -8.217 7.568 -8.068 1.00 85.44 177 LEU A N 1
ATOM 1391 C CA . LEU A 1 177 ? -8.484 6.423 -7.195 1.00 85.44 177 LEU A CA 1
ATOM 1392 C C . LEU A 1 177 ? -9.889 5.825 -7.383 1.00 85.44 177 LEU A C 1
ATOM 1394 O O . LEU A 1 177 ? -10.261 4.902 -6.669 1.00 85.44 177 LEU A O 1
ATOM 1398 N N . GLN A 1 178 ? -10.693 6.340 -8.320 1.00 85.25 178 GLN A N 1
ATOM 1399 C CA . GLN A 1 178 ? -12.056 5.844 -8.557 1.00 85.25 178 GLN A CA 1
ATOM 1400 C C . GLN A 1 178 ? -12.091 4.612 -9.468 1.00 85.25 178 GLN A C 1
ATOM 1402 O O . GLN A 1 178 ? -13.105 3.922 -9.518 1.00 85.25 178 GLN A O 1
ATOM 1407 N N . HIS A 1 179 ? -11.014 4.340 -10.208 1.00 86.88 179 HIS A N 1
ATOM 1408 C CA . HIS A 1 179 ? -10.928 3.205 -11.125 1.00 86.88 179 HIS A CA 1
ATOM 1409 C C . HIS A 1 179 ? -10.007 2.146 -10.532 1.00 86.88 179 HIS A C 1
ATOM 1411 O O . HIS A 1 179 ? -8.786 2.278 -10.578 1.00 86.88 179 HIS A O 1
ATOM 1417 N N . TYR A 1 180 ? -10.601 1.101 -9.969 1.00 89.44 180 TYR A N 1
ATOM 1418 C CA . TYR A 1 180 ? -9.875 -0.003 -9.358 1.00 89.44 180 TYR A CA 1
ATOM 1419 C C . TYR A 1 180 ? -10.667 -1.302 -9.492 1.00 89.44 180 TYR A C 1
ATOM 1421 O O . TYR A 1 180 ? -11.875 -1.298 -9.732 1.00 89.44 180 TYR A O 1
ATOM 1429 N N . TYR A 1 181 ? -9.967 -2.416 -9.309 1.00 90.25 181 TYR A N 1
ATOM 1430 C CA . TYR A 1 18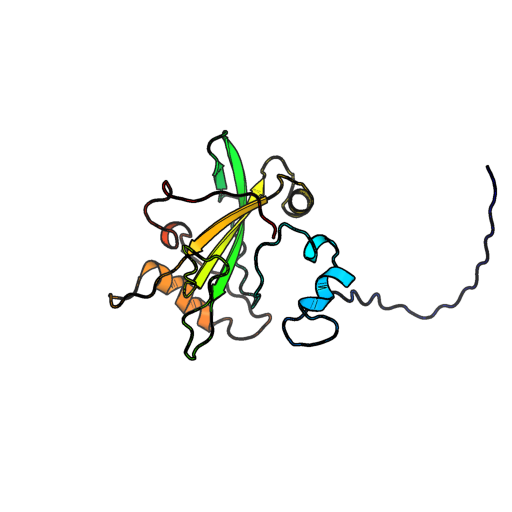1 ? -10.567 -3.735 -9.161 1.00 90.25 181 TYR A CA 1
ATOM 1431 C C . TYR A 1 181 ? -10.595 -4.116 -7.681 1.00 90.25 181 TYR A C 1
ATOM 1433 O O . TYR A 1 181 ? -9.720 -3.718 -6.913 1.00 90.25 181 TYR A O 1
ATOM 1441 N N . THR A 1 182 ? -11.593 -4.896 -7.275 1.00 90.50 182 THR A N 1
ATOM 1442 C CA . THR A 1 182 ? -11.691 -5.439 -5.918 1.00 90.50 182 THR A CA 1
ATOM 1443 C C . THR A 1 182 ? -12.011 -6.923 -5.977 1.00 90.50 182 THR A C 1
ATOM 1445 O O . THR A 1 182 ? -12.757 -7.372 -6.850 1.00 90.50 182 THR A O 1
ATOM 1448 N N . TYR A 1 183 ? -11.418 -7.690 -5.071 1.00 89.75 183 TYR A N 1
ATOM 1449 C CA . TYR A 1 183 ? -11.644 -9.121 -4.937 1.00 89.75 183 TYR A CA 1
ATOM 1450 C C . TYR A 1 183 ? -11.269 -9.573 -3.5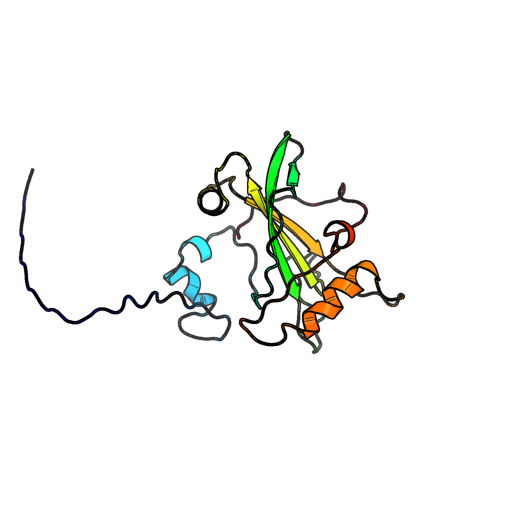17 1.00 89.75 183 TYR A C 1
ATOM 1452 O O . TYR A 1 183 ? -10.551 -8.878 -2.800 1.00 89.75 183 TYR A O 1
ATOM 1460 N N . HIS A 1 184 ? -11.755 -10.743 -3.102 1.00 89.69 184 HIS A N 1
ATOM 1461 C CA . HIS A 1 184 ? -11.342 -11.366 -1.842 1.00 89.69 184 HIS A CA 1
ATOM 1462 C C . HIS A 1 184 ? -10.078 -12.209 -2.061 1.00 89.69 184 HIS A C 1
ATOM 1464 O O . HIS A 1 184 ? -10.130 -13.184 -2.811 1.00 89.69 184 HIS A O 1
ATOM 1470 N N . GLY A 1 185 ? -8.980 -11.857 -1.388 1.00 86.44 185 GLY A N 1
ATOM 1471 C CA . GLY A 1 185 ? -7.679 -12.535 -1.486 1.00 86.44 185 GLY A CA 1
ATOM 1472 C C . GLY A 1 185 ? -7.121 -12.995 -0.136 1.00 86.44 185 GLY A C 1
ATOM 1473 O O . GLY A 1 185 ? -7.874 -13.139 0.831 1.00 86.44 185 GLY A O 1
ATOM 1474 N N . SER A 1 186 ? -5.806 -13.213 -0.081 1.00 81.44 186 SER A N 1
ATOM 1475 C CA . SER A 1 186 ? -5.045 -13.438 1.157 1.00 81.44 186 SER A CA 1
ATOM 1476 C C . SER A 1 186 ? -3.933 -12.401 1.327 1.00 81.44 186 SER A C 1
ATOM 1478 O O . SER A 1 186 ? -3.669 -11.614 0.418 1.00 81.44 186 SER A O 1
ATOM 1480 N N . LEU A 1 187 ? -3.315 -12.405 2.511 1.00 68.62 187 LEU A N 1
ATOM 1481 C CA . LEU A 1 187 ? -1.953 -11.900 2.688 1.00 68.62 187 LEU A CA 1
ATOM 1482 C C . LEU A 1 187 ? -0.921 -12.892 2.145 1.00 68.62 187 LEU A C 1
ATOM 1484 O O . LEU A 1 187 ? -1.313 -14.072 1.955 1.00 68.62 187 LEU A O 1
#